Protein AF-A0A7Y5PZ27-F1 (afdb_monomer_lite)

Sequence (314 aa):
MNAATTSLAARQLALACALVALGGVLLGLQVDGNGELVGTGYTSLGVGAVVALGALIFAAWKEPQLPRDALTTLSALSGFLGLAFLVSGVLAPGGGWMFFEVLVLLFVLSRAATRREPLTRPAIALLALMLLFRLWISYQGSQHRWQLMSLDVPVLSSLPFEFLAPIQSVQLGEFTPRELGFPPAGLDFAPSLALWAAGFALCVTGLAWRTHASIEYENDRIHDTIHELPPALAQLVERVLPESQWVELGLHGLSERRLRKRLEELLVSRIAARRELERALQSPDLLASTNPGGFPGEIYRALTAGADGPEGKS

Radius of gyration: 28.11 Å; chains: 1; bounding box: 83×56×62 Å

Secondary structure (DSSP, 8-state):
--GGGSSHHHHHHHHHHHHHHHHHHHHHEEEBTTS-EEE-TTHHHHHHHHHHHHHHHHHHTT------SHHHHHHHHHHHHHHHHHHHHH--SSHHHHHHHHHHHHHHHHHHHTTT-SS-HHHHHHHHHHHHHHHHHHHHHHHTTT-S-EEE-TTTTTS--GGGGGGTEEEGGGS-TTTTT--TT-B-HHHHHHHHHHHHHHHHHHHHHHHHHHHHHHHHHHHHHHHTS-HHHHHHHHHHS-GGGTTTTT-TT--HHHHHHHHHHHHHHHHHHHHHHHHHHH-HHHHHHH-TTSHHHHHHHHHHHTT-------

pLDDT: mean 75.0, std 12.74, range [32.28, 91.12]

Structure (mmCIF, N/CA/C/O backbone):
data_AF-A0A7Y5PZ27-F1
#
_entry.id   AF-A0A7Y5PZ27-F1
#
loop_
_atom_site.group_PDB
_atom_site.id
_atom_site.type_symbol
_atom_site.label_atom_id
_atom_site.label_alt_id
_atom_site.label_comp_id
_atom_site.label_asym_id
_atom_site.label_entity_id
_atom_site.label_seq_id
_atom_site.pdbx_PDB_ins_code
_atom_site.Cartn_x
_atom_site.Cartn_y
_atom_site.Cartn_z
_atom_site.occupancy
_atom_site.B_iso_or_equiv
_atom_site.auth_seq_id
_atom_site.auth_comp_id
_atom_site.auth_asym_id
_atom_site.auth_atom_id
_atom_site.pdbx_PDB_model_num
ATOM 1 N N . MET A 1 1 ? -4.748 -24.258 19.802 1.00 36.25 1 MET A N 1
ATOM 2 C CA . MET A 1 1 ? -4.852 -23.846 18.383 1.00 36.25 1 MET A CA 1
ATOM 3 C C . MET A 1 1 ? -6.123 -23.030 18.274 1.00 36.25 1 MET A C 1
ATOM 5 O O . MET A 1 1 ? -7.198 -23.588 18.433 1.00 36.25 1 MET A O 1
ATOM 9 N N . ASN A 1 2 ? -5.974 -21.708 18.208 1.00 38.50 2 ASN A N 1
ATOM 10 C CA . ASN A 1 2 ? -7.018 -20.744 18.563 1.00 38.50 2 ASN A CA 1
ATOM 11 C C . ASN A 1 2 ? -8.011 -20.533 17.413 1.00 38.50 2 ASN A C 1
ATOM 13 O O . ASN A 1 2 ? -7.598 -20.420 16.264 1.00 38.50 2 ASN A O 1
ATOM 17 N N . ALA A 1 3 ? -9.301 -20.415 17.738 1.00 45.16 3 ALA A N 1
ATOM 18 C CA . ALA A 1 3 ? -10.391 -20.165 16.790 1.00 45.16 3 ALA A CA 1
ATOM 19 C C . ALA A 1 3 ? -10.170 -18.919 15.895 1.00 45.16 3 ALA A C 1
ATOM 21 O O . ALA A 1 3 ? -10.652 -18.883 14.765 1.00 45.16 3 ALA A O 1
ATOM 22 N N . ALA A 1 4 ? -9.341 -17.963 16.331 1.00 47.44 4 ALA A N 1
ATOM 23 C CA . ALA A 1 4 ? -8.988 -16.750 15.587 1.00 47.44 4 ALA A CA 1
ATOM 24 C C . ALA A 1 4 ? -8.276 -16.990 14.234 1.00 47.44 4 ALA A C 1
ATOM 26 O O . ALA A 1 4 ? -8.348 -16.142 13.351 1.00 47.44 4 ALA A O 1
ATOM 27 N N . THR A 1 5 ? -7.621 -18.140 14.011 1.00 50.12 5 THR A N 1
ATOM 28 C CA . THR A 1 5 ? -7.012 -18.460 12.697 1.00 50.12 5 THR A CA 1
ATOM 29 C C . THR A 1 5 ? -7.993 -19.082 11.699 1.00 50.12 5 THR A C 1
ATOM 31 O O . THR A 1 5 ? -7.620 -19.354 10.557 1.00 50.12 5 THR A O 1
ATOM 34 N N . THR A 1 6 ? -9.244 -19.321 12.105 1.00 57.31 6 THR A N 1
ATOM 35 C CA . THR A 1 6 ? -10.266 -19.942 11.248 1.00 57.31 6 THR A CA 1
ATOM 36 C C . THR A 1 6 ? -11.248 -18.951 10.631 1.00 57.31 6 THR A C 1
ATOM 38 O O . THR A 1 6 ? -12.009 -19.359 9.752 1.00 57.31 6 THR A O 1
ATOM 41 N N . SER A 1 7 ? -11.201 -17.668 11.014 1.00 71.94 7 SER A N 1
ATOM 42 C CA . SER A 1 7 ? -12.093 -16.656 10.446 1.00 71.94 7 SER A CA 1
ATOM 43 C C . SER A 1 7 ? -11.790 -16.407 8.965 1.00 71.94 7 SER A C 1
ATOM 45 O O . SER A 1 7 ? -10.649 -16.502 8.494 1.00 71.94 7 SER A O 1
ATOM 47 N N . LEU A 1 8 ? -12.843 -16.103 8.207 1.00 82.69 8 LEU A N 1
ATOM 48 C CA . LEU A 1 8 ? -12.749 -15.757 6.791 1.00 82.69 8 LEU A CA 1
ATOM 49 C C . LEU A 1 8 ? -11.815 -14.548 6.597 1.00 82.69 8 LEU A C 1
ATOM 51 O O . LEU A 1 8 ? -10.947 -14.588 5.723 1.00 82.69 8 LEU A O 1
ATOM 55 N N . ALA A 1 9 ? -11.923 -13.537 7.466 1.00 80.56 9 ALA A N 1
ATOM 56 C CA . ALA A 1 9 ? -11.094 -12.335 7.448 1.00 80.56 9 ALA A CA 1
ATOM 57 C C . ALA A 1 9 ? -9.597 -12.642 7.638 1.00 80.56 9 ALA A C 1
ATOM 59 O O . ALA A 1 9 ? -8.758 -12.100 6.918 1.00 80.56 9 ALA A O 1
ATOM 60 N N . ALA A 1 10 ? -9.237 -13.581 8.524 1.00 81.06 10 ALA A N 1
ATOM 61 C CA . ALA A 1 10 ? -7.841 -13.986 8.713 1.00 81.06 10 ALA A CA 1
ATOM 62 C C . ALA A 1 10 ? -7.237 -14.618 7.444 1.00 81.06 10 ALA A C 1
ATOM 64 O O . ALA A 1 10 ? -6.089 -14.337 7.085 1.00 81.06 10 ALA A O 1
ATOM 65 N N . ARG A 1 11 ? -8.018 -15.439 6.725 1.00 84.81 11 ARG A N 1
ATOM 66 C CA . ARG A 1 11 ? -7.596 -16.040 5.445 1.00 84.81 11 ARG A CA 1
ATOM 67 C C . ARG A 1 11 ? -7.462 -14.995 4.345 1.00 84.81 11 ARG A C 1
ATOM 69 O O . ARG A 1 11 ? -6.487 -15.033 3.597 1.00 84.81 11 ARG A O 1
ATOM 76 N N . GLN A 1 12 ? -8.408 -14.062 4.262 1.00 87.44 12 GLN A N 1
ATOM 77 C CA . GLN A 1 12 ? -8.337 -12.951 3.316 1.00 87.44 12 GLN A CA 1
ATOM 78 C C . GLN A 1 12 ? -7.102 -12.081 3.564 1.00 87.44 12 GLN A C 1
ATOM 80 O O . GLN A 1 12 ? -6.393 -11.737 2.621 1.00 87.44 12 GLN A O 1
ATOM 85 N N . LEU A 1 13 ? -6.792 -11.788 4.830 1.00 85.44 13 LEU A N 1
ATOM 86 C CA . LEU A 1 13 ? -5.620 -11.005 5.202 1.00 85.44 13 LEU A CA 1
ATOM 87 C C . LEU A 1 13 ? -4.315 -11.716 4.817 1.00 85.44 13 LEU A C 1
ATOM 89 O O . LEU A 1 13 ? -3.418 -11.092 4.250 1.00 85.44 13 LEU A O 1
ATOM 93 N N . ALA A 1 14 ? -4.221 -13.025 5.067 1.00 84.81 14 ALA A N 1
ATOM 94 C CA . ALA A 1 14 ? -3.071 -13.830 4.658 1.00 84.81 14 ALA A CA 1
ATOM 95 C C . ALA A 1 14 ? -2.902 -13.865 3.129 1.00 84.81 14 ALA A C 1
ATOM 97 O O . ALA A 1 14 ? -1.788 -13.699 2.628 1.00 84.81 14 ALA A O 1
ATOM 98 N N . LEU A 1 15 ? -4.000 -14.022 2.383 1.00 88.50 15 LEU A N 1
ATOM 99 C CA . LEU A 1 15 ? -3.981 -14.030 0.920 1.00 88.50 15 LEU A CA 1
ATOM 100 C C . LEU A 1 15 ? -3.576 -12.661 0.361 1.00 88.50 15 LEU A C 1
ATOM 102 O O . LEU A 1 15 ? -2.723 -12.590 -0.520 1.00 88.50 15 LEU A O 1
ATOM 106 N N . ALA A 1 16 ? -4.102 -11.572 0.921 1.00 87.31 16 ALA A N 1
ATOM 107 C CA . ALA A 1 16 ? -3.700 -10.219 0.558 1.00 87.31 16 ALA A CA 1
ATOM 108 C C . ALA A 1 16 ? -2.193 -9.996 0.774 1.00 87.31 16 ALA A C 1
ATOM 110 O O . ALA A 1 16 ? -1.518 -9.439 -0.092 1.00 87.31 16 ALA A O 1
ATOM 111 N N . CYS A 1 17 ? -1.636 -10.503 1.878 1.00 86.81 17 CYS A N 1
ATOM 112 C CA . CYS A 1 17 ? -0.197 -10.432 2.131 1.00 86.81 17 CYS A CA 1
ATOM 113 C C . CYS A 1 17 ? 0.618 -11.255 1.122 1.00 86.81 17 CYS A C 1
ATOM 115 O O . CYS A 1 17 ? 1.679 -10.807 0.682 1.00 86.81 17 CYS A O 1
ATOM 117 N N . ALA A 1 18 ? 0.116 -12.426 0.718 1.00 87.31 18 ALA A N 1
ATOM 118 C CA . ALA A 1 18 ? 0.740 -13.249 -0.314 1.00 87.31 18 ALA A CA 1
ATOM 119 C C . ALA A 1 18 ? 0.733 -12.557 -1.689 1.00 87.31 18 ALA A C 1
ATOM 121 O O . ALA A 1 18 ? 1.747 -12.588 -2.383 1.00 87.31 18 ALA A O 1
ATOM 122 N N . LEU A 1 19 ? -0.359 -11.876 -2.057 1.00 90.06 19 LEU A N 1
ATOM 123 C CA . LEU A 1 19 ? -0.432 -11.080 -3.290 1.00 90.06 19 LEU A CA 1
ATOM 124 C C . LEU A 1 19 ? 0.594 -9.946 -3.294 1.00 90.06 19 LEU A C 1
ATOM 126 O O . LEU A 1 19 ? 1.273 -9.740 -4.296 1.00 90.06 19 LEU A O 1
ATOM 130 N N . VAL A 1 20 ? 0.749 -9.245 -2.167 1.00 87.62 20 VAL A N 1
ATOM 131 C CA . VAL A 1 20 ? 1.767 -8.197 -2.025 1.00 87.62 20 VAL A CA 1
ATOM 132 C C . VAL A 1 20 ? 3.178 -8.769 -2.176 1.00 87.62 20 VAL A C 1
ATOM 134 O O . VAL A 1 20 ? 4.001 -8.173 -2.868 1.00 87.62 20 VAL A O 1
ATOM 137 N N . ALA A 1 21 ? 3.458 -9.921 -1.560 1.00 85.56 21 ALA A N 1
ATOM 138 C CA . ALA A 1 21 ? 4.756 -10.579 -1.676 1.00 85.56 21 ALA A CA 1
ATOM 139 C C . ALA A 1 21 ? 5.046 -11.015 -3.122 1.00 85.56 21 ALA A C 1
ATOM 141 O O . ALA A 1 21 ? 6.125 -10.731 -3.638 1.00 85.56 21 ALA A O 1
ATOM 142 N N . LEU A 1 22 ? 4.072 -11.639 -3.794 1.00 88.56 22 LEU A N 1
ATOM 143 C CA . LEU A 1 22 ? 4.195 -12.043 -5.196 1.00 88.56 22 LEU A CA 1
ATOM 144 C C . LEU A 1 22 ? 4.409 -10.828 -6.108 1.00 88.56 22 LEU A C 1
ATOM 146 O O . LEU A 1 22 ? 5.285 -10.849 -6.968 1.00 88.56 22 LEU A O 1
ATOM 150 N N . GLY A 1 23 ? 3.650 -9.752 -5.887 1.00 86.38 23 GLY A N 1
ATOM 151 C CA . GLY A 1 23 ? 3.792 -8.512 -6.641 1.00 86.38 23 GLY A CA 1
ATOM 152 C C . GLY A 1 23 ? 5.173 -7.877 -6.470 1.00 86.38 23 GLY A C 1
ATOM 153 O O . GLY A 1 23 ? 5.787 -7.472 -7.454 1.00 86.38 23 GLY A O 1
ATOM 154 N N . GLY A 1 24 ? 5.708 -7.880 -5.245 1.00 84.31 24 GLY A N 1
ATOM 155 C CA . GLY A 1 24 ? 7.056 -7.394 -4.952 1.00 84.31 24 GLY A CA 1
ATOM 156 C C . GLY A 1 24 ? 8.155 -8.205 -5.636 1.00 84.31 24 GLY A C 1
ATOM 157 O O . GLY A 1 24 ? 9.106 -7.628 -6.159 1.00 84.31 24 GLY A O 1
ATOM 158 N N . VAL A 1 25 ? 8.008 -9.534 -5.689 1.00 85.12 25 VAL A N 1
ATOM 159 C CA . VAL A 1 25 ? 8.922 -10.408 -6.442 1.00 85.12 25 VAL A CA 1
ATOM 160 C C . VAL A 1 25 ? 8.879 -10.064 -7.930 1.00 85.12 25 VAL A C 1
ATOM 162 O O . VAL A 1 25 ? 9.925 -9.838 -8.526 1.00 85.12 25 VAL A O 1
ATOM 165 N N . LEU A 1 26 ? 7.687 -9.952 -8.521 1.00 85.75 26 LEU A N 1
ATOM 166 C CA . LEU A 1 26 ? 7.532 -9.637 -9.946 1.00 85.75 26 LEU A CA 1
ATOM 167 C C . LEU A 1 26 ? 8.070 -8.246 -10.316 1.00 85.75 26 LEU A C 1
ATOM 169 O O . LEU A 1 26 ? 8.680 -8.097 -11.369 1.00 85.75 26 LEU A O 1
ATOM 173 N N . LEU A 1 27 ? 7.912 -7.248 -9.441 1.00 82.94 27 LEU A N 1
ATOM 174 C CA . LEU A 1 27 ? 8.489 -5.909 -9.625 1.00 82.94 27 LEU A CA 1
ATOM 175 C C . LEU A 1 27 ? 10.025 -5.900 -9.559 1.00 82.94 27 LEU A C 1
ATOM 177 O O . LEU A 1 27 ? 10.659 -5.029 -10.152 1.00 82.94 27 LEU A O 1
ATOM 181 N N . GLY A 1 28 ? 10.627 -6.843 -8.830 1.00 77.38 28 GLY A N 1
ATOM 182 C CA . GLY A 1 28 ? 12.081 -6.979 -8.718 1.00 77.38 28 GLY A CA 1
ATOM 183 C C . GLY A 1 28 ? 12.731 -7.751 -9.869 1.00 77.38 28 GLY A C 1
ATOM 184 O O . GLY A 1 28 ? 13.949 -7.659 -10.045 1.00 77.38 28 GLY A O 1
ATOM 185 N N . LEU A 1 29 ? 11.937 -8.500 -10.641 1.00 81.88 29 LEU A N 1
ATOM 186 C CA . LEU A 1 29 ? 12.405 -9.328 -11.748 1.00 81.88 29 LEU A CA 1
ATOM 187 C C . LEU A 1 29 ? 12.467 -8.542 -13.059 1.00 81.88 29 LEU A C 1
ATOM 189 O O . LEU A 1 29 ? 11.628 -7.689 -13.353 1.00 81.88 29 LEU A O 1
ATOM 193 N N . GLN A 1 30 ? 13.474 -8.863 -13.860 1.00 80.50 30 GLN A N 1
ATOM 194 C CA . GLN A 1 30 ? 13.659 -8.374 -15.220 1.00 80.50 30 GLN A CA 1
ATOM 195 C C . GLN A 1 30 ? 14.151 -9.524 -16.096 1.00 80.50 30 GLN A C 1
ATOM 197 O O . GLN A 1 30 ? 14.721 -10.491 -15.587 1.00 80.50 30 GLN A O 1
ATOM 202 N N . VAL A 1 31 ? 13.934 -9.425 -17.404 1.00 80.19 31 VAL A N 1
ATOM 203 C CA . VAL A 1 31 ? 14.458 -10.389 -18.376 1.00 80.19 31 VAL A CA 1
ATOM 204 C C . VAL A 1 31 ? 15.525 -9.699 -19.219 1.00 80.19 31 VAL A C 1
ATOM 206 O O . VAL A 1 31 ? 15.290 -8.635 -19.797 1.00 80.19 31 VAL A O 1
ATOM 209 N N . ASP A 1 32 ? 16.714 -10.290 -19.238 1.00 78.50 32 ASP A N 1
ATOM 210 C CA . ASP A 1 32 ? 17.845 -9.856 -20.055 1.00 78.50 32 ASP A CA 1
ATOM 211 C C . ASP A 1 32 ? 17.606 -10.163 -21.540 1.00 78.50 32 ASP A C 1
ATOM 213 O O . ASP A 1 32 ? 16.800 -11.025 -21.885 1.00 78.50 32 ASP A O 1
ATOM 217 N N . GLY A 1 33 ? 18.344 -9.507 -22.433 1.00 69.69 33 GLY A N 1
ATOM 218 C CA . GLY A 1 33 ? 18.254 -9.687 -23.885 1.00 69.69 33 GLY A CA 1
ATOM 219 C C . GLY A 1 33 ? 18.600 -11.107 -24.351 1.00 69.69 33 GLY A C 1
ATOM 220 O O . GLY A 1 33 ? 18.253 -11.497 -25.463 1.00 69.69 33 GLY A O 1
ATOM 221 N N . ASN A 1 34 ? 19.233 -11.898 -23.481 1.00 75.94 34 ASN A N 1
ATOM 222 C CA . ASN A 1 34 ? 19.508 -13.322 -23.677 1.00 75.94 34 ASN A CA 1
ATOM 223 C C . ASN A 1 34 ? 18.373 -14.245 -23.181 1.00 75.94 34 ASN A C 1
ATOM 225 O O . ASN A 1 34 ? 18.485 -15.463 -23.293 1.00 75.94 34 ASN A O 1
ATOM 229 N N . GLY A 1 35 ? 17.296 -13.691 -22.615 1.00 72.06 35 GLY A N 1
ATOM 230 C CA . GLY A 1 35 ? 16.171 -14.439 -22.044 1.00 72.06 35 GLY A CA 1
ATOM 231 C C . GLY A 1 35 ? 16.382 -14.919 -20.603 1.00 72.06 35 GLY A C 1
ATOM 232 O O . GLY A 1 35 ? 15.540 -15.642 -20.071 1.00 72.06 35 GLY A O 1
ATOM 233 N N . GLU A 1 36 ? 17.481 -14.532 -19.952 1.00 78.94 36 GLU A N 1
ATOM 234 C CA . GLU A 1 36 ? 17.749 -14.885 -18.555 1.00 78.94 36 GLU A CA 1
ATOM 235 C C . GLU A 1 36 ? 17.007 -13.958 -17.582 1.00 78.94 36 GLU A C 1
ATOM 237 O O . GLU A 1 36 ? 16.884 -12.754 -17.805 1.00 78.94 36 GLU A O 1
ATOM 242 N N . LEU A 1 37 ? 16.522 -14.517 -16.469 1.00 75.31 37 LEU A N 1
ATOM 243 C CA . LEU A 1 37 ? 15.921 -13.747 -15.379 1.00 75.31 37 LEU A CA 1
ATOM 244 C C . LEU A 1 37 ? 17.021 -13.080 -14.551 1.00 75.31 37 LEU A C 1
ATOM 246 O O . LEU A 1 37 ? 17.819 -13.761 -13.907 1.00 75.31 37 LEU A O 1
ATOM 250 N N . VAL A 1 38 ? 17.027 -11.750 -14.520 1.00 70.00 38 VAL A N 1
ATOM 251 C CA . VAL A 1 38 ? 18.001 -10.950 -13.773 1.00 70.00 38 VAL A CA 1
ATOM 252 C C . VAL A 1 38 ? 17.284 -10.083 -12.737 1.00 70.00 38 VAL A C 1
ATOM 254 O O . VAL A 1 38 ? 16.271 -9.443 -13.013 1.00 70.00 38 VAL A O 1
ATOM 257 N N . GLY A 1 39 ? 17.807 -10.082 -11.508 1.00 64.06 39 GLY A N 1
ATOM 258 C CA . GLY A 1 39 ? 17.284 -9.301 -10.387 1.00 64.06 39 GLY A CA 1
ATOM 259 C C . GLY A 1 39 ? 18.102 -8.037 -10.157 1.00 64.06 39 GLY A C 1
ATOM 260 O O . GLY A 1 39 ? 19.107 -8.064 -9.453 1.00 64.06 39 GLY A O 1
ATOM 261 N N . THR A 1 40 ? 17.673 -6.921 -10.731 1.00 57.19 40 THR A N 1
ATOM 262 C CA . THR A 1 40 ? 18.349 -5.615 -10.612 1.00 57.19 40 THR A CA 1
ATOM 263 C C . THR A 1 40 ? 17.462 -4.539 -9.973 1.00 57.19 40 THR A C 1
ATOM 265 O O . THR A 1 40 ? 17.968 -3.496 -9.566 1.00 57.19 40 THR A O 1
ATOM 268 N N . GLY A 1 41 ? 16.162 -4.801 -9.775 1.00 56.12 41 GLY A N 1
ATOM 269 C CA . GLY A 1 41 ? 15.179 -3.838 -9.246 1.00 56.12 41 GLY A CA 1
ATOM 270 C C . GLY A 1 41 ? 15.245 -3.536 -7.737 1.00 56.12 41 GLY A C 1
ATOM 271 O O . GLY A 1 41 ? 14.364 -2.855 -7.213 1.00 56.12 41 GLY A O 1
ATOM 272 N N . TYR A 1 42 ? 16.251 -4.039 -7.011 1.00 60.75 42 TYR A N 1
ATOM 273 C CA . TYR A 1 42 ? 16.361 -3.874 -5.552 1.00 60.75 42 TYR A CA 1
ATOM 274 C C . TYR A 1 42 ? 17.147 -2.631 -5.107 1.00 60.75 42 TYR A C 1
ATOM 276 O O . TYR A 1 42 ? 17.082 -2.262 -3.937 1.00 60.75 42 TYR A O 1
ATOM 284 N N . THR A 1 43 ? 17.861 -1.940 -5.998 1.00 63.28 43 THR A N 1
ATOM 285 C CA . THR A 1 43 ? 18.590 -0.707 -5.634 1.00 63.28 43 THR A CA 1
ATOM 286 C C . THR A 1 43 ? 17.632 0.454 -5.345 1.00 63.28 43 THR A C 1
ATOM 288 O O . THR A 1 43 ? 17.791 1.151 -4.343 1.00 63.28 43 THR A O 1
ATOM 291 N N . SER A 1 44 ? 16.562 0.598 -6.134 1.00 67.31 44 SER A N 1
ATOM 292 C CA . SER A 1 44 ? 15.469 1.552 -5.886 1.00 67.31 44 SER A CA 1
ATOM 293 C C . SER A 1 44 ? 14.596 1.172 -4.683 1.00 67.31 44 SER A C 1
ATOM 295 O O . SER A 1 44 ? 13.888 2.024 -4.140 1.00 67.31 44 SER A O 1
ATOM 297 N N . LEU A 1 45 ? 14.680 -0.079 -4.204 1.00 74.12 45 LEU A N 1
ATOM 298 C CA . LEU A 1 45 ? 13.936 -0.536 -3.029 1.00 74.12 45 LEU A CA 1
ATOM 299 C C . LEU A 1 45 ? 14.380 0.191 -1.762 1.00 74.12 45 LEU A C 1
ATOM 301 O O . LEU A 1 45 ? 13.542 0.465 -0.910 1.00 74.12 45 LEU A O 1
ATOM 305 N N . GLY A 1 46 ? 15.658 0.565 -1.654 1.00 70.50 46 GLY A N 1
ATOM 306 C CA . GLY A 1 46 ? 16.141 1.386 -0.543 1.00 70.50 46 GLY A CA 1
ATOM 307 C C . GLY A 1 46 ? 15.424 2.737 -0.478 1.00 70.50 46 GLY A C 1
ATOM 308 O O . GLY A 1 46 ? 14.930 3.126 0.579 1.00 70.50 46 GLY A O 1
ATOM 309 N N . VAL A 1 47 ? 15.283 3.415 -1.622 1.00 72.38 47 VAL A N 1
ATOM 310 C CA . VAL A 1 47 ? 14.560 4.695 -1.720 1.00 72.38 47 VAL A CA 1
ATOM 311 C C . VAL A 1 47 ? 13.074 4.497 -1.416 1.00 72.38 47 VAL A C 1
ATOM 313 O O . VAL A 1 47 ? 12.513 5.218 -0.591 1.00 72.38 47 VAL A O 1
ATOM 316 N N . GLY A 1 48 ? 12.449 3.473 -2.006 1.00 73.94 48 GLY A N 1
ATOM 317 C CA . GLY A 1 48 ? 11.052 3.133 -1.732 1.00 73.94 48 GLY A CA 1
ATOM 318 C C . GLY A 1 48 ? 10.786 2.816 -0.259 1.00 73.94 48 GLY A C 1
ATOM 319 O O . GLY A 1 48 ? 9.798 3.285 0.302 1.00 73.94 48 GLY A O 1
ATOM 320 N N . ALA A 1 49 ? 11.696 2.095 0.397 1.00 81.62 49 ALA A N 1
ATOM 321 C CA . ALA A 1 49 ? 11.620 1.781 1.819 1.00 81.62 49 ALA A CA 1
ATOM 322 C C . ALA A 1 49 ? 11.737 3.036 2.690 1.00 81.62 49 ALA A C 1
ATOM 324 O O . ALA A 1 49 ? 10.968 3.180 3.637 1.00 81.62 49 ALA A O 1
ATOM 325 N N . VAL A 1 50 ? 12.640 3.969 2.363 1.00 82.31 50 VAL A N 1
ATOM 326 C CA . VAL A 1 50 ? 12.776 5.242 3.093 1.00 82.31 50 VAL A CA 1
ATOM 327 C C . VAL A 1 50 ? 11.511 6.091 2.960 1.00 82.31 50 VAL A C 1
ATOM 329 O O . VAL A 1 50 ? 11.010 6.595 3.965 1.00 82.31 50 VAL A O 1
ATOM 332 N N . VAL A 1 51 ? 10.947 6.209 1.755 1.00 78.38 51 VAL A N 1
ATOM 333 C CA . VAL A 1 51 ? 9.696 6.955 1.526 1.00 78.38 51 VAL A CA 1
ATOM 334 C C . VAL A 1 51 ? 8.526 6.304 2.266 1.00 78.38 51 VAL A C 1
ATOM 336 O O . VAL A 1 51 ? 7.766 6.991 2.953 1.00 78.38 51 VAL A O 1
ATOM 339 N N . ALA A 1 52 ? 8.407 4.976 2.189 1.00 80.19 52 ALA A N 1
ATOM 340 C CA . ALA A 1 52 ? 7.374 4.227 2.896 1.00 80.19 52 ALA A CA 1
ATOM 341 C C . ALA A 1 52 ? 7.495 4.371 4.418 1.00 80.19 52 ALA A C 1
ATOM 343 O O . ALA A 1 52 ? 6.495 4.562 5.112 1.00 80.19 52 ALA A O 1
ATOM 344 N N . LEU A 1 53 ? 8.721 4.330 4.937 1.00 82.62 53 LEU A N 1
ATOM 345 C CA . LEU A 1 53 ? 9.012 4.504 6.354 1.00 82.62 53 LEU A CA 1
ATOM 346 C C . LEU A 1 53 ? 8.688 5.929 6.813 1.00 82.62 53 LEU A C 1
ATOM 348 O O . LEU A 1 53 ? 8.047 6.098 7.845 1.00 82.62 53 LEU A O 1
ATOM 352 N N . GLY A 1 54 ? 9.046 6.946 6.025 1.00 77.56 54 GLY A N 1
ATOM 353 C CA . GLY A 1 54 ? 8.672 8.336 6.286 1.00 77.56 54 GLY A CA 1
ATOM 354 C C . GLY A 1 54 ? 7.155 8.521 6.378 1.00 77.56 54 GLY A C 1
ATOM 355 O O . GLY A 1 54 ? 6.666 9.127 7.331 1.00 77.56 54 GLY A O 1
ATOM 356 N N . ALA A 1 55 ? 6.399 7.930 5.447 1.00 73.94 55 ALA A N 1
ATOM 357 C CA . ALA A 1 55 ? 4.936 7.957 5.474 1.00 73.94 55 ALA A CA 1
ATOM 358 C C . ALA A 1 55 ? 4.357 7.254 6.717 1.00 73.94 55 ALA A C 1
ATOM 360 O O . ALA A 1 55 ? 3.443 7.781 7.356 1.00 73.94 55 ALA A O 1
ATOM 361 N N . LEU A 1 56 ? 4.911 6.097 7.099 1.00 74.44 56 LEU A N 1
ATOM 362 C CA . LEU A 1 56 ? 4.488 5.360 8.293 1.00 74.44 56 LEU A CA 1
ATOM 363 C C . LEU A 1 56 ? 4.800 6.102 9.592 1.00 74.44 56 LEU A C 1
ATOM 365 O O . LEU A 1 56 ? 3.953 6.125 10.480 1.00 74.44 56 LEU A O 1
ATOM 369 N N . ILE A 1 57 ? 5.971 6.731 9.713 1.00 78.06 57 ILE A N 1
ATOM 370 C CA . ILE A 1 57 ? 6.323 7.541 10.889 1.00 78.06 57 ILE A CA 1
ATOM 371 C C . ILE A 1 57 ? 5.340 8.705 11.029 1.00 78.06 57 ILE A C 1
ATOM 373 O O . ILE A 1 57 ? 4.829 8.949 12.121 1.00 78.06 57 ILE A O 1
ATOM 377 N N . PHE A 1 58 ? 5.020 9.379 9.922 1.00 72.06 58 PHE A N 1
ATOM 378 C CA . PHE A 1 58 ? 4.075 10.495 9.920 1.00 72.06 58 PHE A CA 1
ATOM 379 C C . PHE A 1 58 ? 2.654 10.063 10.319 1.00 72.06 58 PHE A C 1
ATOM 381 O O . PHE A 1 58 ? 1.957 10.797 11.021 1.00 72.06 58 PHE A O 1
ATOM 388 N N . ALA A 1 59 ? 2.235 8.861 9.909 1.00 68.06 59 ALA A N 1
ATOM 389 C CA . ALA A 1 59 ? 0.976 8.256 10.342 1.00 68.06 59 ALA A CA 1
ATOM 390 C C . ALA A 1 59 ? 1.004 7.890 11.839 1.00 68.06 59 ALA A C 1
ATOM 392 O O . ALA A 1 59 ? 0.096 8.250 12.589 1.00 68.06 59 ALA A O 1
ATOM 393 N N . ALA A 1 60 ? 2.072 7.226 12.288 1.00 67.25 60 ALA A N 1
ATOM 394 C CA . ALA A 1 60 ? 2.232 6.743 13.658 1.00 67.25 60 ALA A CA 1
ATOM 395 C C . ALA A 1 60 ? 2.340 7.875 14.691 1.00 67.25 60 ALA A C 1
ATOM 397 O O . ALA A 1 60 ? 1.919 7.703 15.833 1.00 67.25 60 ALA A O 1
ATOM 398 N N . TRP A 1 61 ? 2.864 9.042 14.300 1.00 69.12 61 TRP A N 1
ATOM 399 C CA . TRP A 1 61 ? 2.912 10.233 15.155 1.00 69.12 61 TRP A CA 1
ATOM 400 C C . TRP A 1 61 ? 1.530 10.745 15.562 1.00 69.12 61 TRP A C 1
ATOM 402 O O . TRP A 1 61 ? 1.401 11.363 16.616 1.00 69.12 61 TRP A O 1
ATOM 412 N N . LYS A 1 62 ? 0.498 10.506 14.745 1.00 61.78 62 LYS A N 1
ATOM 413 C CA . LYS A 1 62 ? -0.866 10.945 15.060 1.00 61.78 62 LYS A CA 1
ATOM 414 C C . LYS A 1 62 ? -1.589 9.948 15.949 1.00 61.78 62 LYS A C 1
ATOM 416 O O . LYS A 1 62 ? -2.257 10.361 16.890 1.00 61.78 62 LYS A O 1
ATOM 421 N N . GLU A 1 63 ? -1.436 8.654 15.672 1.00 59.97 63 GLU A N 1
ATOM 422 C CA . GLU A 1 63 ? -2.097 7.585 16.420 1.00 59.97 63 GLU A CA 1
ATOM 423 C C . GLU A 1 63 ? -1.201 6.341 16.505 1.00 59.97 63 GLU A C 1
ATOM 425 O O . GLU A 1 63 ? -1.131 5.553 15.557 1.00 59.97 63 GLU A O 1
ATOM 430 N N . PRO A 1 64 ? -0.511 6.123 17.637 1.00 56.66 64 PRO A N 1
ATOM 431 C CA . PRO A 1 64 ? 0.347 4.962 17.808 1.00 56.66 64 PRO A CA 1
ATOM 432 C C . PRO A 1 64 ? -0.505 3.711 18.055 1.00 56.66 64 PRO A C 1
ATOM 434 O O . PRO A 1 64 ? -0.825 3.359 19.191 1.00 56.66 64 PRO A O 1
ATOM 437 N N . GLN A 1 65 ? -0.865 3.014 16.980 1.00 64.56 65 GLN A N 1
ATOM 438 C CA . GLN A 1 65 ? -1.443 1.675 17.050 1.00 64.56 65 GLN A CA 1
ATOM 439 C C . GLN A 1 65 ? -0.350 0.647 16.762 1.00 64.56 65 GLN A C 1
ATOM 441 O O . GLN A 1 65 ? 0.061 0.446 15.622 1.00 64.56 65 GLN A O 1
ATOM 446 N N . LEU A 1 66 ? 0.154 0.010 17.818 1.00 65.00 66 LEU A N 1
ATOM 447 C CA . LEU A 1 66 ? 1.130 -1.066 17.675 1.00 65.00 66 LEU A CA 1
ATOM 448 C C . LEU A 1 66 ? 0.428 -2.378 17.283 1.00 65.00 66 LEU A C 1
ATOM 450 O O . LEU A 1 66 ? -0.636 -2.680 17.847 1.00 65.00 66 LEU A O 1
ATOM 454 N N . PRO A 1 67 ? 1.022 -3.168 16.366 1.00 68.31 67 PRO A N 1
ATOM 455 C CA . PRO A 1 67 ? 0.543 -4.510 16.063 1.00 68.31 67 PRO A CA 1
ATOM 456 C C . PRO A 1 67 ? 0.628 -5.389 17.317 1.00 68.31 67 PRO A C 1
ATOM 458 O O . PRO A 1 67 ? 1.529 -5.232 18.143 1.00 68.31 67 PRO A O 1
ATOM 461 N N . ARG A 1 68 ? -0.350 -6.282 17.482 1.00 71.00 68 ARG A N 1
ATOM 462 C CA . ARG A 1 68 ? -0.544 -7.073 18.713 1.00 71.00 68 ARG A CA 1
ATOM 463 C C . ARG A 1 68 ? -0.204 -8.534 18.541 1.00 71.00 68 ARG A C 1
ATOM 465 O O . ARG A 1 68 ? 0.480 -9.113 19.375 1.00 71.00 68 ARG A O 1
ATOM 472 N N . ASP A 1 69 ? -0.682 -9.086 17.437 1.00 76.56 69 ASP A N 1
ATOM 473 C CA . ASP A 1 69 ? -0.618 -10.504 17.133 1.00 76.56 69 ASP A CA 1
ATOM 474 C C . ASP A 1 69 ? 0.250 -10.726 15.903 1.00 76.56 69 ASP A C 1
ATOM 476 O O . ASP A 1 69 ? 0.357 -9.846 15.042 1.00 76.56 69 ASP A O 1
ATOM 480 N N . ALA A 1 70 ? 0.799 -11.934 15.767 1.00 78.06 70 ALA A N 1
ATOM 481 C CA . ALA A 1 70 ? 1.643 -12.314 14.635 1.00 78.06 70 ALA A CA 1
ATOM 482 C C . ALA A 1 70 ? 1.000 -11.983 13.275 1.00 78.06 70 ALA A C 1
ATOM 484 O O . ALA A 1 70 ? 1.685 -11.495 12.379 1.00 78.06 70 ALA A O 1
ATOM 485 N N . LEU A 1 71 ? -0.319 -12.169 13.140 1.00 80.44 71 LEU A N 1
ATOM 486 C CA . LEU A 1 71 ? -1.056 -11.854 11.915 1.00 80.44 71 LEU A CA 1
ATOM 487 C C . LEU A 1 71 ? -1.137 -10.340 11.651 1.00 80.44 71 LEU A C 1
ATOM 489 O O . LEU A 1 71 ? -0.928 -9.896 10.525 1.00 80.44 71 LEU A O 1
ATOM 493 N N . THR A 1 72 ? -1.374 -9.532 12.688 1.00 78.62 72 THR A N 1
ATOM 494 C CA . THR A 1 72 ? -1.384 -8.062 12.567 1.00 78.62 72 THR A CA 1
ATOM 495 C C . THR A 1 72 ? 0.013 -7.500 12.300 1.00 78.62 72 THR A C 1
ATOM 497 O O . THR A 1 72 ? 0.153 -6.568 11.512 1.00 78.62 72 THR A O 1
ATOM 500 N N . THR A 1 73 ? 1.058 -8.106 12.874 1.00 82.31 73 THR A N 1
ATOM 501 C CA . THR A 1 73 ? 2.460 -7.772 12.593 1.00 82.31 73 THR A CA 1
ATOM 502 C C . THR A 1 73 ? 2.819 -8.110 11.152 1.00 82.31 73 THR A C 1
ATOM 504 O O . THR A 1 73 ? 3.400 -7.281 10.454 1.00 82.31 73 THR A O 1
ATOM 507 N N . LEU A 1 74 ? 2.426 -9.296 10.677 1.00 83.00 74 LEU A N 1
ATOM 508 C CA . LEU A 1 74 ? 2.631 -9.718 9.294 1.00 83.00 74 LEU A CA 1
ATOM 509 C C . LEU A 1 74 ? 1.880 -8.806 8.320 1.00 83.00 74 LEU A C 1
ATOM 511 O O . LEU A 1 74 ? 2.452 -8.388 7.317 1.00 83.00 74 LEU A O 1
ATOM 515 N N . SER A 1 75 ? 0.642 -8.427 8.641 1.00 83.75 75 SER A N 1
ATOM 516 C CA . SER A 1 75 ? -0.116 -7.450 7.860 1.00 83.75 75 SER A CA 1
ATOM 517 C C . SER A 1 75 ? 0.572 -6.087 7.833 1.00 83.75 75 SER A C 1
ATOM 519 O O . SER A 1 75 ? 0.713 -5.507 6.759 1.00 83.75 75 SER A O 1
ATOM 521 N N . ALA A 1 76 ? 1.035 -5.563 8.971 1.00 83.31 76 ALA A N 1
ATOM 522 C CA . ALA A 1 76 ? 1.740 -4.282 9.030 1.00 83.31 76 ALA A CA 1
ATOM 523 C C . ALA A 1 76 ? 3.031 -4.304 8.194 1.00 83.31 76 ALA A C 1
ATOM 525 O O . ALA A 1 76 ? 3.263 -3.398 7.392 1.00 83.31 76 ALA A O 1
ATOM 526 N N . LEU A 1 77 ? 3.819 -5.376 8.319 1.00 86.00 77 LEU A N 1
ATOM 527 C CA . LEU A 1 77 ? 5.041 -5.590 7.546 1.00 86.00 77 LEU A CA 1
ATOM 528 C C . LEU A 1 77 ? 4.748 -5.721 6.047 1.00 86.00 77 LEU A C 1
ATOM 530 O O . LEU A 1 77 ? 5.417 -5.092 5.234 1.00 86.00 77 LEU A O 1
ATOM 534 N N . SER A 1 78 ? 3.717 -6.479 5.674 1.00 85.88 78 SER A N 1
ATOM 535 C CA . SER A 1 78 ? 3.265 -6.593 4.286 1.00 85.88 78 SER A CA 1
ATOM 536 C C . SER A 1 78 ? 2.785 -5.248 3.738 1.00 85.88 78 SER A C 1
ATOM 538 O O . SER A 1 78 ? 3.116 -4.896 2.613 1.00 85.88 78 SER A O 1
ATOM 540 N N . GLY A 1 79 ? 2.081 -4.448 4.542 1.00 84.31 79 GLY A N 1
ATOM 541 C CA . GLY A 1 79 ? 1.678 -3.091 4.179 1.00 84.31 79 GLY A CA 1
ATOM 542 C C . GLY A 1 79 ? 2.869 -2.186 3.873 1.00 84.31 79 GLY A C 1
ATOM 543 O O . GLY A 1 79 ? 2.886 -1.518 2.841 1.00 84.31 79 GLY A O 1
ATOM 544 N N . PHE A 1 80 ? 3.880 -2.204 4.746 1.00 86.44 80 PHE A N 1
ATOM 545 C CA . PHE A 1 80 ? 5.133 -1.479 4.542 1.00 86.44 80 PHE A CA 1
ATOM 546 C C . PHE A 1 80 ? 5.853 -1.936 3.272 1.00 86.44 80 PHE A C 1
ATOM 548 O O . PHE A 1 80 ? 6.170 -1.113 2.416 1.00 86.44 80 PHE A O 1
ATOM 555 N N . LEU A 1 81 ? 6.077 -3.246 3.137 1.00 86.25 81 LEU A N 1
ATOM 556 C CA . LEU A 1 81 ? 6.788 -3.820 2.000 1.00 86.25 81 LEU A CA 1
ATOM 557 C C . LEU A 1 81 ? 6.050 -3.558 0.690 1.00 86.25 81 LEU A C 1
ATOM 559 O O . LEU A 1 81 ? 6.675 -3.139 -0.272 1.00 86.25 81 LEU A O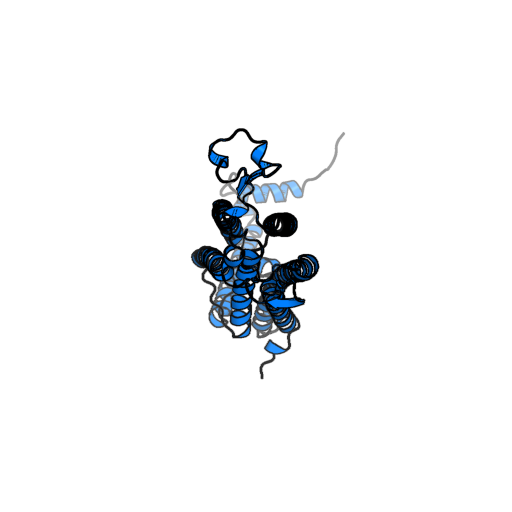 1
ATOM 563 N N . GLY A 1 82 ? 4.729 -3.725 0.653 1.00 84.69 82 GLY A N 1
ATOM 564 C CA . GLY A 1 82 ? 3.931 -3.438 -0.535 1.00 84.69 82 GLY A CA 1
ATOM 565 C C . GLY A 1 82 ? 4.040 -1.986 -0.972 1.00 84.69 82 GLY A C 1
ATOM 566 O O . GLY A 1 82 ? 4.194 -1.717 -2.159 1.00 84.69 82 GLY A O 1
ATOM 567 N N . LEU A 1 83 ? 4.010 -1.047 -0.027 1.00 85.31 83 LEU A N 1
ATOM 568 C CA . LEU A 1 83 ? 4.162 0.368 -0.345 1.00 85.31 83 LEU A CA 1
ATOM 569 C C . LEU A 1 83 ? 5.591 0.687 -0.808 1.00 85.31 83 LEU A C 1
ATOM 571 O O . LEU A 1 83 ? 5.763 1.412 -1.784 1.00 85.31 83 LEU A O 1
ATOM 575 N N . ALA A 1 84 ? 6.605 0.088 -0.178 1.00 86.31 84 ALA A N 1
ATOM 576 C CA . ALA A 1 84 ? 7.995 0.206 -0.607 1.00 86.31 84 ALA A CA 1
ATOM 577 C C . ALA A 1 84 ? 8.217 -0.367 -2.018 1.00 86.31 84 ALA A C 1
ATOM 579 O O . ALA A 1 84 ? 8.893 0.266 -2.827 1.00 86.31 84 ALA A O 1
ATOM 580 N N . PHE A 1 85 ? 7.613 -1.518 -2.336 1.00 86.06 85 PHE A N 1
ATOM 581 C CA . PHE A 1 85 ? 7.650 -2.126 -3.666 1.00 86.06 85 PHE A CA 1
ATOM 582 C C . PHE A 1 85 ? 6.956 -1.249 -4.705 1.00 86.06 85 PHE A C 1
ATOM 584 O O . PHE A 1 85 ? 7.531 -1.024 -5.764 1.00 86.06 85 PHE A O 1
ATOM 591 N N . LEU A 1 86 ? 5.770 -0.710 -4.401 1.00 86.12 86 LEU A N 1
ATOM 592 C CA . LEU A 1 86 ? 5.065 0.192 -5.313 1.00 86.12 86 LEU A CA 1
ATOM 593 C C . LEU A 1 86 ? 5.874 1.451 -5.594 1.00 86.12 86 LEU A C 1
ATOM 595 O O . LEU A 1 86 ? 6.093 1.769 -6.754 1.00 86.12 86 LEU A O 1
ATOM 599 N N . VAL A 1 87 ? 6.351 2.138 -4.552 1.00 85.56 87 VAL A N 1
ATOM 600 C CA . VAL A 1 87 ? 7.164 3.349 -4.721 1.00 85.56 87 VAL A CA 1
ATOM 601 C C . VAL A 1 87 ? 8.423 3.023 -5.521 1.00 85.56 87 VAL A C 1
ATOM 603 O O . VAL A 1 87 ? 8.670 3.644 -6.545 1.00 85.56 87 VAL A O 1
ATOM 606 N N . SER A 1 88 ? 9.174 1.995 -5.126 1.00 80.88 88 SER A N 1
ATOM 607 C CA . SER A 1 88 ? 10.372 1.553 -5.852 1.00 80.88 88 SER A CA 1
ATOM 608 C C . SER A 1 88 ? 10.091 1.210 -7.319 1.00 80.88 88 SER A C 1
ATOM 610 O O . SER A 1 88 ? 10.894 1.527 -8.195 1.00 80.88 88 SER A O 1
ATOM 612 N N . GLY A 1 89 ? 8.958 0.561 -7.591 1.00 79.31 89 GLY A N 1
ATOM 613 C CA . GLY A 1 89 ? 8.563 0.096 -8.918 1.00 79.31 89 GLY A CA 1
ATOM 614 C C . GLY A 1 89 ? 8.129 1.210 -9.866 1.00 79.31 89 GLY A C 1
ATOM 615 O O . GLY A 1 89 ? 8.221 1.033 -11.077 1.00 79.31 89 GLY A O 1
ATOM 616 N N . VAL A 1 90 ? 7.693 2.360 -9.346 1.00 83.56 90 VAL A N 1
ATOM 617 C CA . VAL A 1 90 ? 7.280 3.501 -10.179 1.00 83.56 90 VAL A CA 1
ATOM 618 C C . VAL A 1 90 ? 8.372 4.542 -10.372 1.00 83.56 90 VAL A C 1
ATOM 620 O O . VAL A 1 90 ? 8.268 5.319 -11.312 1.00 83.56 90 VAL A O 1
ATOM 623 N N . LEU A 1 91 ? 9.404 4.551 -9.520 1.00 80.44 91 LEU A N 1
ATOM 624 C CA . LEU A 1 91 ? 10.466 5.552 -9.600 1.00 80.44 91 LEU A CA 1
ATOM 625 C C . LEU A 1 91 ? 11.200 5.474 -10.940 1.00 80.44 91 LEU A C 1
ATOM 627 O O . LEU A 1 91 ? 11.658 4.401 -11.353 1.00 80.44 91 LEU A O 1
ATOM 631 N N . ALA A 1 92 ? 11.327 6.628 -11.584 1.00 71.56 92 ALA A N 1
ATOM 632 C CA . ALA A 1 92 ? 12.200 6.853 -12.709 1.00 71.56 92 ALA A CA 1
ATOM 633 C C . ALA A 1 92 ? 13.654 6.610 -12.277 1.00 71.56 92 ALA A C 1
ATOM 635 O O . ALA A 1 92 ? 14.064 6.974 -11.167 1.00 71.56 92 ALA A O 1
ATOM 636 N N . PRO A 1 93 ? 14.451 5.975 -13.138 1.00 65.31 93 PRO A N 1
ATOM 637 C CA . PRO A 1 93 ? 15.830 5.682 -12.812 1.00 65.31 93 PRO A CA 1
ATOM 638 C C . PRO A 1 93 ? 16.690 6.954 -12.869 1.00 65.31 93 PRO A C 1
ATOM 640 O O . PRO A 1 93 ? 17.014 7.445 -13.943 1.00 65.31 93 PRO A O 1
ATOM 643 N N . GLY A 1 94 ? 17.074 7.461 -11.693 1.00 62.22 94 GLY A N 1
ATOM 644 C CA . GLY A 1 94 ? 18.097 8.497 -11.517 1.00 62.22 94 GLY A CA 1
ATOM 645 C C . GLY A 1 94 ? 17.701 9.937 -11.891 1.00 62.22 94 GLY A C 1
ATOM 646 O O . GLY A 1 94 ? 16.605 10.228 -12.366 1.00 62.22 94 GLY A O 1
ATOM 647 N N . GLY A 1 95 ? 18.628 10.870 -11.637 1.00 67.19 95 GLY A N 1
ATOM 648 C CA . GLY A 1 95 ? 18.540 12.273 -12.064 1.00 67.19 95 GLY A CA 1
ATOM 649 C C . GLY A 1 95 ? 17.562 13.156 -11.273 1.00 67.19 95 GLY A C 1
ATOM 650 O O . GLY A 1 95 ? 17.033 12.775 -10.226 1.00 67.19 95 GLY A O 1
ATOM 651 N N . GLY A 1 96 ? 17.321 14.370 -11.787 1.00 69.00 96 GLY A N 1
ATOM 652 C CA . GLY A 1 96 ? 16.391 15.346 -11.194 1.00 69.00 96 GLY A CA 1
ATOM 653 C C . GLY A 1 96 ? 14.937 14.859 -11.145 1.00 69.00 96 GLY A C 1
ATOM 654 O O . GLY A 1 96 ? 14.181 15.244 -10.252 1.00 69.00 96 GLY A O 1
ATOM 655 N N . TRP A 1 97 ? 14.572 13.942 -12.044 1.00 74.12 97 TRP A N 1
ATOM 656 C CA . TRP A 1 97 ? 13.257 13.310 -12.092 1.00 74.12 97 TRP A C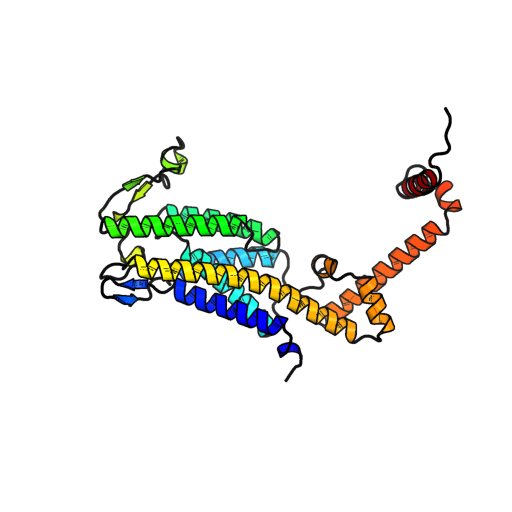A 1
ATOM 657 C C . TRP A 1 97 ? 12.980 12.415 -10.892 1.00 74.12 97 TRP A C 1
ATOM 659 O O . TRP A 1 97 ? 11.971 12.616 -10.223 1.00 74.12 97 TRP A O 1
ATOM 669 N N . MET A 1 98 ? 13.896 11.505 -10.546 1.00 75.88 98 MET A N 1
ATOM 670 C CA . MET A 1 98 ? 13.747 10.667 -9.351 1.00 75.88 98 MET A CA 1
ATOM 671 C C . MET A 1 98 ? 13.572 11.524 -8.086 1.00 75.88 98 MET A C 1
ATOM 673 O O . MET A 1 98 ? 12.747 11.215 -7.228 1.00 75.88 98 MET A O 1
ATOM 677 N N . PHE A 1 99 ? 14.308 12.635 -7.975 1.00 76.50 99 PHE A N 1
ATOM 678 C CA . PHE A 1 99 ? 14.165 13.566 -6.854 1.00 76.50 99 PHE A CA 1
ATOM 679 C C . PHE A 1 99 ? 12.772 14.215 -6.810 1.00 76.50 99 PHE A C 1
ATOM 681 O O . PHE A 1 99 ? 12.129 14.226 -5.758 1.00 76.50 99 PHE A O 1
ATOM 688 N N . PHE A 1 100 ? 12.280 14.715 -7.946 1.00 79.25 100 PHE A N 1
ATOM 689 C CA . PHE A 1 100 ? 10.941 15.297 -8.048 1.00 79.25 100 PHE A CA 1
ATOM 690 C C . PHE A 1 100 ? 9.845 14.279 -7.703 1.00 79.25 100 PHE A C 1
ATOM 692 O O . PHE A 1 100 ? 8.951 14.568 -6.908 1.00 79.25 100 PHE A O 1
ATOM 699 N N . GLU A 1 101 ? 9.943 13.066 -8.238 1.00 82.81 101 GLU A N 1
ATOM 700 C CA . GLU A 1 101 ? 9.011 11.975 -7.968 1.00 82.81 101 GLU A CA 1
ATOM 701 C C . GLU A 1 101 ? 8.963 11.602 -6.484 1.00 82.81 101 GLU A C 1
ATOM 703 O O . GLU A 1 101 ? 7.877 11.473 -5.916 1.00 82.81 101 GLU A O 1
ATOM 708 N N . VAL A 1 102 ? 10.123 11.499 -5.827 1.00 83.38 102 VAL A N 1
ATOM 709 C CA . VAL A 1 102 ? 10.208 11.254 -4.381 1.00 83.38 102 VAL A CA 1
ATOM 710 C C . VAL A 1 102 ? 9.519 12.368 -3.591 1.00 83.38 102 VAL A C 1
ATOM 712 O O . VAL A 1 102 ? 8.764 12.067 -2.666 1.00 83.38 102 VAL A O 1
ATOM 715 N N . LEU A 1 103 ? 9.720 13.641 -3.954 1.00 83.50 103 LEU A N 1
ATOM 716 C CA . LEU A 1 103 ? 9.057 14.766 -3.285 1.00 83.50 103 LEU A CA 1
ATOM 717 C C . LEU A 1 103 ? 7.533 14.719 -3.445 1.00 83.50 103 LEU A C 1
ATOM 719 O O . LEU A 1 103 ? 6.805 14.885 -2.462 1.00 83.50 103 LEU A O 1
ATOM 723 N N . VAL A 1 104 ? 7.044 14.461 -4.661 1.00 85.44 104 VAL A N 1
ATOM 724 C CA . VAL A 1 104 ? 5.606 14.340 -4.936 1.00 85.44 104 VAL A CA 1
ATOM 725 C C . VAL A 1 104 ? 5.010 13.168 -4.156 1.00 85.44 104 VAL A C 1
ATOM 727 O O . VAL A 1 104 ? 3.966 13.324 -3.519 1.00 85.44 104 VAL A O 1
ATOM 730 N N . LEU A 1 105 ? 5.676 12.011 -4.142 1.00 84.88 105 LEU A N 1
ATOM 731 C CA . LEU A 1 105 ? 5.213 10.838 -3.402 1.00 84.88 105 LEU A CA 1
ATOM 732 C C . LEU A 1 105 ? 5.211 11.081 -1.896 1.00 84.88 105 LEU A C 1
ATOM 734 O O . LEU A 1 105 ? 4.231 10.743 -1.237 1.00 84.88 105 LEU A O 1
ATOM 738 N N . LEU A 1 106 ? 6.240 11.725 -1.345 1.00 82.62 106 LEU A N 1
ATOM 739 C CA . LEU A 1 106 ? 6.287 12.076 0.074 1.00 82.62 106 LEU A CA 1
ATOM 740 C C . LEU A 1 106 ? 5.140 13.031 0.440 1.00 82.62 106 LEU A C 1
ATOM 742 O O . LEU A 1 106 ? 4.467 12.833 1.454 1.00 82.62 106 LEU A O 1
ATOM 746 N N . PHE A 1 107 ? 4.841 14.017 -0.409 1.00 82.75 107 PHE A N 1
ATOM 747 C CA . PHE A 1 107 ? 3.709 14.925 -0.215 1.00 82.75 107 PHE A CA 1
ATOM 748 C C . PHE A 1 107 ? 2.349 14.208 -0.290 1.00 82.75 107 PHE A C 1
ATOM 750 O O . PHE A 1 107 ? 1.497 14.381 0.583 1.00 82.75 107 PHE A O 1
ATOM 757 N N . VAL A 1 108 ? 2.131 13.370 -1.304 1.00 83.62 108 VAL A N 1
ATOM 758 C CA . VAL A 1 108 ? 0.855 12.658 -1.486 1.00 83.62 108 VAL A CA 1
ATOM 759 C C . VAL A 1 108 ? 0.641 11.621 -0.389 1.00 83.62 108 VAL A C 1
ATOM 761 O O . VAL A 1 108 ? -0.449 11.560 0.182 1.00 83.62 108 VAL A O 1
ATOM 764 N N . LEU A 1 109 ? 1.670 10.847 -0.042 1.00 78.81 109 LEU A N 1
ATOM 765 C CA . LEU A 1 109 ? 1.594 9.819 0.994 1.00 78.81 109 LEU A CA 1
ATOM 766 C C . LEU A 1 109 ? 1.467 10.420 2.396 1.00 78.81 109 LEU A C 1
ATOM 768 O O . LEU A 1 109 ? 0.690 9.904 3.194 1.00 78.81 109 LEU A O 1
ATOM 772 N N . SER A 1 110 ? 2.140 11.536 2.697 1.00 74.62 110 SER A N 1
ATOM 773 C CA . SER A 1 110 ? 1.941 12.242 3.976 1.00 74.62 110 SER A CA 1
ATOM 774 C C . SER A 1 110 ? 0.516 12.791 4.111 1.00 74.62 110 SER A C 1
ATOM 776 O O . SER A 1 110 ? -0.080 12.715 5.187 1.00 74.62 110 SER A O 1
ATOM 778 N N . ARG A 1 111 ? -0.089 13.261 3.011 1.00 75.94 111 ARG A N 1
ATOM 779 C CA . ARG A 1 111 ? -1.495 13.689 2.988 1.00 75.94 111 ARG A CA 1
ATOM 780 C C . ARG A 1 111 ? -2.479 12.513 3.043 1.00 75.94 111 ARG A C 1
ATOM 782 O O . ARG A 1 111 ? -3.553 12.637 3.637 1.00 75.94 111 ARG A O 1
ATOM 789 N N . ALA A 1 112 ? -2.142 11.375 2.450 1.00 70.81 112 ALA A N 1
ATOM 790 C CA . ALA A 1 112 ? -2.940 10.152 2.531 1.00 70.81 112 ALA A CA 1
ATOM 791 C C . ALA A 1 112 ? -2.897 9.547 3.947 1.00 70.81 112 ALA A C 1
ATOM 793 O O . ALA A 1 112 ? -3.933 9.162 4.487 1.00 70.81 112 ALA A O 1
ATOM 794 N N . ALA A 1 113 ? -1.735 9.594 4.609 1.00 65.12 113 ALA A N 1
ATOM 795 C CA . ALA A 1 113 ? -1.556 9.186 6.003 1.00 65.12 113 ALA A CA 1
ATOM 796 C C . ALA A 1 113 ? -2.495 9.938 6.962 1.00 65.12 113 ALA A C 1
ATOM 798 O O . ALA A 1 113 ? -3.026 9.344 7.897 1.00 65.12 113 ALA A O 1
ATOM 799 N N . THR A 1 114 ? -2.798 11.216 6.694 1.00 62.03 114 THR A N 1
ATOM 800 C CA . THR A 1 114 ? -3.805 11.970 7.463 1.00 62.03 114 THR A CA 1
ATOM 801 C C . THR A 1 114 ? -5.218 11.397 7.408 1.00 62.03 114 THR A C 1
ATOM 803 O O . THR A 1 114 ? -6.023 11.728 8.271 1.00 62.03 114 THR A O 1
ATOM 806 N N . ARG A 1 115 ? -5.545 10.594 6.393 1.00 59.38 115 ARG A N 1
ATOM 807 C CA . ARG A 1 115 ? -6.896 10.076 6.147 1.00 59.38 115 ARG A CA 1
ATOM 808 C C . ARG A 1 115 ? -7.051 8.598 6.515 1.00 59.38 115 ARG A C 1
ATOM 810 O O . ARG A 1 115 ? -8.069 8.018 6.173 1.00 59.38 115 ARG A O 1
ATOM 817 N N . ARG A 1 116 ? -6.052 7.988 7.174 1.00 61.81 116 ARG A N 1
ATOM 818 C CA . ARG A 1 116 ? -5.975 6.542 7.493 1.00 61.81 116 ARG A CA 1
ATOM 819 C C . ARG A 1 116 ? -6.057 5.596 6.274 1.00 61.81 116 ARG A C 1
ATOM 821 O O . ARG A 1 116 ? -6.012 4.383 6.442 1.00 61.81 116 ARG A O 1
ATOM 828 N N . GLU A 1 117 ? -6.073 6.132 5.055 1.00 65.31 117 GLU A N 1
ATOM 829 C CA . GLU A 1 117 ? -6.073 5.387 3.795 1.00 65.31 117 GLU A CA 1
ATOM 830 C C . GLU A 1 117 ? -4.808 5.732 2.997 1.00 65.31 117 GLU A C 1
ATOM 832 O O . GLU A 1 117 ? -4.767 6.768 2.328 1.00 65.31 117 GLU A O 1
ATOM 837 N N . PRO A 1 118 ? -3.751 4.900 3.043 1.00 58.53 118 PRO A N 1
ATOM 838 C CA . PRO A 1 118 ? -2.494 5.209 2.360 1.00 58.53 118 PRO A CA 1
ATOM 839 C C . PRO A 1 118 ? -2.623 5.193 0.826 1.00 58.53 118 PRO A C 1
ATOM 841 O O . PRO A 1 118 ? -1.898 5.912 0.144 1.00 58.53 118 PRO A O 1
ATOM 844 N N . LEU A 1 119 ? -3.567 4.421 0.274 1.00 70.62 119 LEU A N 1
ATOM 845 C CA . LEU A 1 119 ? -3.827 4.299 -1.165 1.00 70.62 119 LEU A CA 1
ATOM 846 C C . LEU A 1 119 ? -5.206 4.849 -1.522 1.00 70.62 119 LEU A C 1
ATOM 848 O O . LEU A 1 119 ? -6.167 4.119 -1.746 1.00 70.62 119 LEU A O 1
ATOM 852 N N . THR A 1 120 ? -5.293 6.171 -1.606 1.00 79.19 120 THR A N 1
ATOM 853 C CA . THR A 1 120 ? -6.474 6.826 -2.175 1.00 79.19 120 THR A CA 1
ATOM 854 C C . THR A 1 120 ? -6.510 6.632 -3.699 1.00 79.19 120 THR A C 1
ATOM 856 O O . THR A 1 120 ? -5.467 6.504 -4.342 1.00 79.19 120 THR A O 1
ATOM 859 N N . ARG A 1 121 ? -7.701 6.666 -4.317 1.00 82.94 121 ARG A N 1
ATOM 860 C CA . ARG A 1 121 ? -7.854 6.639 -5.790 1.00 82.94 121 ARG A CA 1
ATOM 861 C C . ARG A 1 121 ? -6.902 7.595 -6.539 1.00 82.94 121 ARG A C 1
ATOM 863 O O . ARG A 1 121 ? -6.280 7.140 -7.496 1.00 82.94 121 ARG A O 1
ATOM 870 N N . PRO A 1 122 ? -6.727 8.872 -6.130 1.00 81.69 122 PRO A N 1
ATOM 871 C CA . PRO A 1 122 ? -5.765 9.756 -6.787 1.00 81.69 122 PRO A CA 1
ATOM 872 C C . PRO A 1 122 ? -4.307 9.326 -6.581 1.00 81.69 122 PRO A C 1
ATOM 874 O O . PRO A 1 122 ? -3.510 9.492 -7.498 1.00 81.69 122 PRO A O 1
ATOM 877 N N . ALA A 1 123 ? -3.948 8.738 -5.433 1.00 82.44 123 ALA A N 1
AT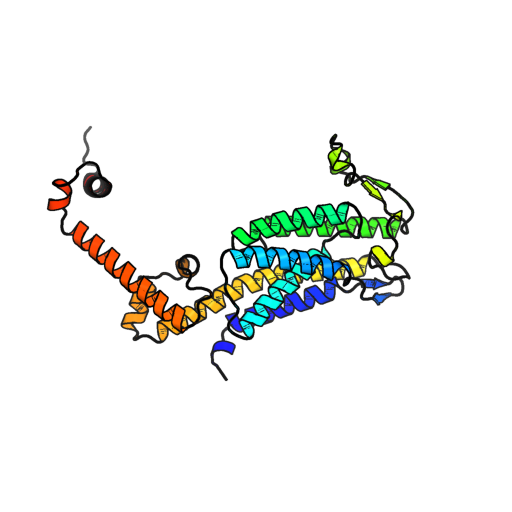OM 878 C CA . ALA A 1 123 ? -2.605 8.196 -5.226 1.00 82.44 123 ALA A CA 1
ATOM 879 C C . ALA A 1 123 ? -2.332 7.001 -6.154 1.00 82.44 123 ALA A C 1
ATOM 881 O O . ALA A 1 123 ? -1.261 6.923 -6.743 1.00 82.44 123 ALA A O 1
ATOM 882 N N . ILE A 1 124 ? -3.316 6.115 -6.353 1.00 85.56 124 ILE A N 1
ATOM 883 C CA . ILE A 1 124 ? -3.213 5.004 -7.314 1.00 85.56 124 ILE A CA 1
ATOM 884 C C . ILE A 1 124 ? -3.061 5.535 -8.743 1.00 85.56 124 ILE A C 1
ATOM 886 O O . ILE A 1 124 ? -2.198 5.064 -9.476 1.00 85.56 124 ILE A O 1
ATOM 890 N N . ALA A 1 125 ? -3.866 6.528 -9.133 1.00 86.56 125 ALA A N 1
ATOM 891 C CA . ALA A 1 125 ? -3.780 7.137 -10.459 1.00 86.56 125 ALA A CA 1
ATOM 892 C C . ALA A 1 125 ? -2.412 7.795 -10.703 1.00 86.56 125 ALA A C 1
ATOM 894 O O . ALA A 1 125 ? -1.836 7.630 -11.775 1.00 86.56 125 ALA A O 1
ATOM 895 N N . LEU A 1 126 ? -1.869 8.487 -9.696 1.00 87.88 126 LEU A N 1
ATOM 896 C CA . LEU A 1 126 ? -0.529 9.062 -9.751 1.00 87.88 126 LEU A CA 1
ATOM 897 C C . LEU A 1 126 ? 0.545 7.976 -9.888 1.00 87.88 126 LEU A C 1
ATOM 899 O O . LEU A 1 126 ? 1.373 8.063 -10.785 1.00 87.88 126 LEU A O 1
ATOM 903 N N . LEU A 1 127 ? 0.510 6.939 -9.047 1.00 86.94 127 LEU A N 1
ATOM 904 C CA . LEU A 1 127 ? 1.448 5.815 -9.125 1.00 86.94 127 LEU A CA 1
ATOM 905 C C . LEU A 1 127 ? 1.386 5.126 -10.497 1.00 86.94 127 LEU A C 1
ATOM 907 O O . LEU A 1 127 ? 2.421 4.795 -11.065 1.00 86.94 127 LEU A O 1
ATOM 911 N N . ALA A 1 128 ? 0.190 4.961 -11.067 1.00 87.50 128 ALA A N 1
ATOM 912 C CA . ALA A 1 128 ? 0.019 4.416 -12.410 1.00 87.50 128 ALA A CA 1
ATOM 913 C C . ALA A 1 128 ? 0.607 5.339 -13.491 1.00 87.50 128 ALA A C 1
ATOM 915 O O . ALA A 1 128 ? 1.257 4.858 -14.415 1.00 87.50 128 ALA A O 1
ATOM 916 N N . LEU A 1 129 ? 0.430 6.660 -13.371 1.00 88.00 129 LEU A N 1
ATOM 917 C CA . LEU A 1 129 ? 1.032 7.636 -14.284 1.00 88.00 129 LEU A CA 1
ATOM 918 C C . LEU A 1 129 ? 2.568 7.599 -14.215 1.00 88.00 129 LEU A C 1
ATOM 920 O O . LEU A 1 129 ? 3.228 7.615 -15.249 1.00 88.00 129 LEU A O 1
ATOM 924 N N . MET A 1 130 ? 3.129 7.498 -13.009 1.00 88.50 130 MET A N 1
ATOM 925 C CA . MET A 1 130 ? 4.575 7.377 -12.789 1.00 88.50 130 MET A CA 1
ATOM 926 C C . MET A 1 130 ? 5.113 6.052 -13.340 1.00 88.50 130 MET A C 1
ATOM 928 O O . MET A 1 130 ? 6.141 6.039 -14.009 1.00 88.50 130 MET A O 1
ATOM 932 N N . LEU A 1 131 ? 4.372 4.948 -13.179 1.00 86.62 131 LEU A N 1
ATOM 933 C CA . LEU A 1 131 ? 4.712 3.677 -13.821 1.00 86.62 131 LEU A CA 1
ATOM 934 C C . LEU A 1 131 ? 4.746 3.810 -15.347 1.00 86.62 131 LEU A C 1
ATOM 936 O O . LEU A 1 131 ? 5.695 3.354 -15.979 1.00 86.62 131 LEU A O 1
ATOM 940 N N . LEU A 1 132 ? 3.729 4.437 -15.946 1.00 87.50 132 LEU A N 1
ATOM 941 C CA . LEU A 1 132 ? 3.685 4.677 -17.390 1.00 87.50 132 LEU A CA 1
ATOM 942 C C . LEU A 1 132 ? 4.863 5.538 -17.850 1.00 87.50 132 LEU A C 1
ATOM 944 O O . LEU A 1 132 ? 5.460 5.248 -18.884 1.00 87.50 132 LEU A O 1
ATOM 948 N N . PHE A 1 133 ? 5.226 6.557 -17.072 1.00 83.62 133 PHE A N 1
ATOM 949 C CA . PHE A 1 133 ? 6.383 7.401 -17.349 1.00 83.62 133 PHE A CA 1
ATOM 950 C C . PHE A 1 133 ? 7.696 6.608 -17.295 1.00 83.62 133 PHE A C 1
ATOM 952 O O . PHE A 1 133 ? 8.475 6.647 -18.248 1.00 83.62 133 PHE A O 1
ATOM 959 N N . ARG A 1 134 ? 7.905 5.793 -16.255 1.00 82.62 134 ARG A N 1
ATOM 960 C CA . ARG A 1 134 ? 9.056 4.884 -16.151 1.00 82.62 134 ARG A CA 1
ATOM 961 C C . ARG A 1 134 ? 9.117 3.896 -17.318 1.00 82.62 134 ARG A C 1
ATOM 963 O O . ARG A 1 134 ? 10.191 3.675 -17.884 1.00 82.62 134 ARG A O 1
ATOM 970 N N . LEU A 1 135 ? 7.985 3.294 -17.684 1.00 83.50 135 LEU A N 1
ATOM 971 C CA . LEU A 1 135 ? 7.887 2.375 -18.821 1.00 83.50 135 LEU A CA 1
ATOM 972 C C . LEU A 1 135 ? 8.216 3.084 -20.136 1.00 83.50 135 LEU A C 1
ATOM 974 O O . LEU A 1 135 ? 8.921 2.519 -20.967 1.00 83.50 135 LEU A O 1
ATOM 978 N N . TRP A 1 136 ? 7.766 4.328 -20.306 1.00 82.75 136 TRP A N 1
ATOM 979 C CA . TRP A 1 136 ? 8.093 5.145 -21.468 1.00 82.75 136 TRP A CA 1
ATOM 980 C C . TRP A 1 136 ? 9.593 5.448 -21.547 1.00 82.75 136 TRP A C 1
ATOM 982 O O . TRP A 1 136 ? 10.186 5.197 -22.592 1.00 82.75 136 TRP A O 1
ATOM 992 N N . ILE A 1 137 ? 10.238 5.880 -20.455 1.00 77.12 137 ILE A N 1
ATOM 993 C CA . ILE A 1 137 ? 11.700 6.092 -20.419 1.00 77.12 137 ILE A CA 1
ATOM 994 C C . ILE A 1 137 ? 12.438 4.798 -20.779 1.00 77.12 137 ILE A C 1
ATOM 996 O O . ILE A 1 137 ? 13.340 4.801 -21.616 1.00 77.12 137 ILE A O 1
ATOM 1000 N N . SER A 1 138 ? 12.022 3.680 -20.181 1.00 77.44 138 SER A N 1
ATOM 1001 C CA . SER A 1 138 ? 12.630 2.365 -20.411 1.00 77.44 138 SER A CA 1
ATOM 1002 C C . SER A 1 138 ? 12.489 1.923 -21.871 1.00 77.44 138 SER A C 1
ATOM 1004 O O . SER A 1 138 ? 13.443 1.428 -22.471 1.00 77.44 138 SER A O 1
ATOM 1006 N N . TYR A 1 139 ? 11.322 2.167 -22.475 1.00 79.06 139 TYR A N 1
ATOM 1007 C CA . TYR A 1 139 ? 11.080 1.924 -23.893 1.00 79.06 139 TYR A CA 1
ATOM 1008 C C . TYR A 1 139 ? 11.987 2.788 -24.771 1.00 79.06 139 TYR A C 1
ATOM 1010 O O . TYR A 1 139 ? 12.667 2.261 -25.652 1.00 79.06 139 TYR A O 1
ATOM 1018 N N . GLN A 1 140 ? 12.045 4.098 -24.515 1.00 75.62 140 GLN A N 1
ATOM 1019 C CA . GLN A 1 140 ? 12.871 5.017 -25.297 1.00 75.62 140 GLN A CA 1
ATOM 1020 C C . GLN A 1 140 ? 14.352 4.642 -25.239 1.00 75.62 140 GLN A C 1
ATOM 1022 O O . GLN A 1 140 ? 15.013 4.602 -26.278 1.00 75.62 140 GLN A O 1
ATOM 1027 N N . GLY A 1 141 ? 14.860 4.297 -24.057 1.00 71.12 141 GLY A N 1
ATOM 1028 C CA . GLY A 1 141 ? 16.234 3.839 -23.898 1.00 71.12 141 GLY A CA 1
ATOM 1029 C C . GLY A 1 141 ? 16.523 2.514 -24.603 1.00 71.12 141 GLY A C 1
ATOM 1030 O O . GLY A 1 141 ? 17.581 2.380 -25.219 1.00 71.12 141 GLY A O 1
ATOM 1031 N N . SER A 1 142 ? 15.568 1.572 -24.608 1.00 70.81 142 SER A N 1
ATOM 1032 C CA . SER A 1 142 ? 15.700 0.312 -25.357 1.00 70.81 142 SER A CA 1
ATOM 1033 C C . SER A 1 142 ? 15.803 0.532 -26.874 1.00 70.81 142 SER A C 1
ATOM 1035 O O . SER A 1 142 ? 16.661 -0.065 -27.523 1.00 70.81 142 SER A O 1
ATOM 1037 N N . GLN A 1 143 ? 14.996 1.441 -27.435 1.00 74.06 143 GLN A N 1
ATOM 1038 C CA . GLN A 1 143 ? 14.990 1.748 -28.871 1.00 74.06 143 GLN A CA 1
ATOM 1039 C C . GLN A 1 143 ? 16.260 2.490 -29.309 1.00 74.06 143 GLN A C 1
ATOM 1041 O O . GLN A 1 143 ? 16.834 2.185 -30.354 1.00 74.06 143 GLN A O 1
ATOM 1046 N N . HIS A 1 144 ? 16.734 3.433 -28.491 1.00 67.69 144 HIS A N 1
ATOM 1047 C CA . HIS A 1 144 ? 17.874 4.297 -28.818 1.00 67.69 144 HIS A CA 1
ATOM 1048 C C . HIS A 1 144 ? 19.209 3.793 -28.250 1.00 67.69 144 HIS A C 1
ATOM 1050 O O . HIS A 1 144 ? 20.208 4.510 -28.294 1.00 67.69 144 HIS A O 1
ATOM 1056 N N . ARG A 1 145 ? 19.246 2.562 -27.713 1.00 65.56 145 ARG A N 1
ATOM 1057 C CA . ARG A 1 145 ? 20.436 1.922 -27.118 1.00 65.56 145 ARG A CA 1
ATOM 1058 C C . ARG A 1 145 ? 21.173 2.811 -26.107 1.00 65.56 145 ARG A C 1
ATOM 1060 O O . ARG A 1 145 ? 22.400 2.778 -26.053 1.00 65.56 145 ARG A O 1
ATOM 1067 N N . TRP A 1 146 ? 20.432 3.604 -25.334 1.00 65.69 146 TRP A N 1
ATOM 1068 C CA . TRP A 1 146 ? 20.992 4.478 -24.291 1.00 65.69 146 TRP A CA 1
ATOM 1069 C C . TRP A 1 146 ? 22.042 5.483 -24.796 1.00 65.69 146 TRP A C 1
ATOM 1071 O O . TRP A 1 146 ? 22.977 5.838 -24.081 1.00 65.69 146 TRP A O 1
ATOM 1081 N N . GLN A 1 147 ? 21.918 5.942 -26.045 1.00 60.72 147 GLN A N 1
ATOM 1082 C CA . GLN A 1 147 ? 22.753 7.032 -26.552 1.00 60.72 147 GLN A CA 1
ATOM 1083 C C . GLN A 1 147 ? 22.458 8.343 -25.797 1.00 60.72 147 GLN A C 1
ATOM 1085 O O . GLN A 1 147 ? 21.327 8.578 -25.368 1.00 60.72 147 GLN A O 1
ATOM 1090 N N . LEU A 1 148 ? 23.475 9.206 -25.652 1.00 59.22 148 LEU A N 1
ATOM 1091 C CA . LEU A 1 148 ? 23.366 10.560 -25.084 1.00 59.22 148 LEU A CA 1
ATOM 1092 C C . LEU A 1 148 ? 22.382 11.407 -25.900 1.00 59.22 148 LEU A C 1
ATOM 1094 O O . LEU A 1 148 ? 22.756 12.065 -26.867 1.00 59.22 148 LEU A O 1
ATOM 1098 N N . MET A 1 149 ? 21.112 11.368 -25.502 1.00 61.78 149 MET A N 1
ATOM 1099 C CA . MET A 1 149 ? 20.016 12.101 -26.122 1.00 61.78 149 MET A CA 1
ATOM 1100 C C . MET A 1 149 ? 19.170 12.764 -25.036 1.00 61.78 149 MET A C 1
ATOM 1102 O O . MET A 1 149 ? 18.793 12.122 -24.058 1.00 61.78 149 MET A O 1
ATOM 1106 N N . SER A 1 150 ? 18.877 14.051 -25.212 1.00 63.41 150 SER A N 1
ATOM 1107 C CA . SER A 1 150 ? 17.889 14.763 -24.401 1.00 63.41 150 SER A CA 1
ATOM 1108 C C . SER A 1 150 ? 16.513 14.546 -25.020 1.00 63.41 150 SER A C 1
ATOM 1110 O O . SER A 1 150 ? 16.297 14.891 -26.181 1.00 63.41 150 SER A O 1
ATOM 1112 N N . LEU A 1 151 ? 15.599 13.952 -24.261 1.00 67.56 151 LEU A N 1
ATOM 1113 C CA . LEU A 1 151 ? 14.196 13.815 -24.628 1.00 67.56 151 LEU A CA 1
ATOM 1114 C C . LEU A 1 151 ? 13.377 14.859 -23.885 1.00 67.56 151 LEU A C 1
ATOM 1116 O O . LEU A 1 151 ? 13.314 14.834 -22.658 1.00 67.56 151 LEU A O 1
ATOM 1120 N N . ASP A 1 152 ? 12.714 15.739 -24.623 1.00 72.69 152 ASP A N 1
ATOM 1121 C CA . ASP A 1 152 ? 11.777 16.684 -24.028 1.00 72.69 152 ASP A CA 1
ATOM 1122 C C . ASP A 1 152 ? 10.524 15.950 -23.548 1.00 72.69 152 ASP A C 1
ATOM 1124 O O . ASP A 1 152 ? 9.932 15.144 -24.273 1.00 72.69 152 ASP A O 1
ATOM 1128 N N . VAL A 1 153 ? 10.100 16.232 -22.316 1.00 68.38 153 VAL A N 1
ATOM 1129 C CA . VAL A 1 153 ? 8.881 15.647 -21.758 1.00 68.38 153 VAL A CA 1
ATOM 1130 C C . VAL A 1 153 ? 7.678 16.412 -22.313 1.00 68.38 153 VAL A C 1
ATOM 1132 O O . VAL A 1 153 ? 7.505 17.577 -21.952 1.00 68.38 153 VAL A O 1
ATOM 1135 N N . PRO A 1 154 ? 6.808 15.786 -23.135 1.00 64.50 154 PRO A N 1
ATOM 1136 C CA . PRO A 1 154 ? 5.873 16.502 -24.015 1.00 64.50 154 PRO A CA 1
ATOM 1137 C C . PRO A 1 154 ? 4.944 17.503 -23.318 1.00 64.50 154 PRO A C 1
ATOM 1139 O O . PRO A 1 154 ? 4.548 18.505 -23.905 1.00 64.50 154 PRO A O 1
ATOM 1142 N N . VAL A 1 155 ? 4.567 17.226 -22.068 1.00 71.50 155 VAL A N 1
ATOM 1143 C CA . VAL A 1 155 ? 3.664 18.086 -21.291 1.00 71.50 155 VAL A CA 1
ATOM 1144 C C . VAL A 1 155 ? 4.429 19.215 -20.597 1.00 71.50 155 VAL A C 1
ATOM 1146 O O . VAL A 1 155 ? 3.973 20.355 -20.597 1.00 71.50 155 VAL A O 1
ATOM 1149 N N . LEU A 1 156 ? 5.595 18.925 -20.018 1.00 70.44 156 LEU A N 1
ATOM 1150 C CA . LEU A 1 156 ? 6.339 19.893 -19.209 1.00 70.44 156 LEU A CA 1
ATOM 1151 C C . LEU A 1 156 ? 7.173 20.858 -20.048 1.00 70.44 156 LEU A C 1
ATOM 1153 O O . LEU A 1 156 ? 7.283 22.024 -19.679 1.00 70.44 156 LEU A O 1
ATOM 1157 N N . SER A 1 157 ? 7.704 20.408 -21.187 1.00 69.81 157 SER A N 1
ATOM 1158 C CA . SER A 1 157 ? 8.457 21.262 -22.114 1.00 69.81 157 SER A CA 1
ATOM 1159 C C . SER A 1 157 ? 7.594 22.355 -22.754 1.00 69.81 157 SER A C 1
ATOM 1161 O O . SER A 1 157 ? 8.112 23.370 -23.207 1.00 69.81 157 SER A O 1
ATOM 1163 N N . SER A 1 158 ? 6.267 22.186 -22.741 1.00 72.62 158 SER A N 1
ATOM 1164 C CA . SER A 1 158 ? 5.313 23.188 -23.229 1.00 72.62 158 SER A CA 1
ATOM 1165 C C . SER A 1 158 ? 5.070 24.349 -22.249 1.00 72.62 158 SER A C 1
ATOM 1167 O O . SER A 1 158 ? 4.456 25.350 -22.620 1.00 72.62 158 SER A O 1
ATOM 1169 N N . LEU A 1 159 ? 5.543 24.237 -20.999 1.00 76.75 159 LEU A N 1
ATOM 1170 C CA . LEU A 1 159 ? 5.291 25.211 -19.938 1.00 76.75 159 LEU A CA 1
ATOM 1171 C C . LEU A 1 159 ? 6.455 26.213 -19.795 1.00 76.75 159 LEU A C 1
ATOM 1173 O O . LEU A 1 159 ? 7.595 25.794 -19.588 1.00 76.75 159 LEU A O 1
ATOM 1177 N N . PRO A 1 160 ? 6.193 27.535 -19.801 1.00 75.75 160 PRO A N 1
ATOM 1178 C CA . PRO A 1 160 ? 7.227 28.573 -19.792 1.00 75.75 160 PRO A CA 1
ATOM 1179 C C . PRO A 1 160 ? 7.721 28.908 -18.371 1.00 75.75 160 PRO A C 1
ATOM 1181 O O . PRO A 1 160 ? 7.758 30.072 -17.977 1.00 75.75 160 PRO A O 1
ATOM 1184 N N . PHE A 1 161 ? 8.057 27.901 -17.561 1.00 78.69 161 PHE A N 1
ATOM 1185 C CA . PHE A 1 161 ? 8.525 28.105 -16.186 1.00 78.69 161 PHE A CA 1
ATOM 1186 C C . PHE A 1 161 ? 9.973 27.640 -16.005 1.00 78.69 161 PHE A C 1
ATOM 1188 O O . PHE A 1 161 ? 10.256 26.449 -16.081 1.00 78.69 161 PHE A O 1
ATOM 1195 N N . GLU A 1 162 ? 10.881 28.563 -15.679 1.00 73.94 162 GLU A N 1
ATOM 1196 C CA . GLU A 1 162 ? 12.316 28.262 -15.517 1.00 73.94 162 GLU A CA 1
ATOM 1197 C C . GLU A 1 162 ? 12.616 27.306 -14.354 1.00 73.94 162 GLU A C 1
ATOM 1199 O O . GLU A 1 162 ? 13.541 26.503 -14.434 1.00 73.94 162 GLU A O 1
ATOM 1204 N N . PHE A 1 163 ? 11.811 27.317 -13.286 1.00 75.81 163 PHE A N 1
ATOM 1205 C CA . PHE A 1 163 ? 11.998 26.383 -12.168 1.00 75.81 163 PHE A CA 1
ATOM 1206 C C . PHE A 1 163 ? 11.706 24.920 -12.552 1.00 75.81 163 PHE A C 1
ATOM 1208 O O . PHE A 1 163 ? 12.128 24.013 -11.837 1.00 75.81 163 PHE A O 1
ATOM 1215 N N . LEU A 1 164 ? 10.992 24.681 -13.663 1.00 69.12 164 LEU A N 1
ATOM 1216 C CA . LEU A 1 164 ? 10.742 23.345 -14.210 1.00 69.12 164 LEU A CA 1
ATOM 1217 C C . LEU A 1 164 ? 11.879 22.863 -15.117 1.00 69.12 164 LEU A C 1
ATOM 1219 O O . LEU A 1 164 ? 11.875 21.690 -15.476 1.00 69.12 164 LEU A O 1
ATOM 1223 N N . ALA A 1 165 ? 12.859 23.707 -15.461 1.00 70.44 165 ALA A N 1
ATOM 1224 C CA . ALA A 1 165 ? 13.977 23.337 -16.332 1.00 70.44 165 ALA A CA 1
ATOM 1225 C C . ALA A 1 165 ? 14.664 22.001 -15.963 1.00 70.44 165 ALA A C 1
ATOM 1227 O O . ALA A 1 165 ? 14.933 21.222 -16.876 1.00 70.44 165 ALA A O 1
ATOM 1228 N N . PRO A 1 166 ? 14.869 21.644 -14.673 1.00 69.12 166 PRO A N 1
ATOM 1229 C CA . PRO A 1 166 ? 15.479 20.362 -14.301 1.00 69.12 166 PRO A CA 1
ATOM 1230 C C . PRO A 1 166 ? 14.633 19.125 -14.642 1.00 69.12 166 PRO A C 1
ATOM 1232 O O . PRO A 1 166 ? 15.148 18.011 -14.616 1.00 69.12 166 PRO A O 1
ATOM 1235 N N . ILE A 1 167 ? 13.336 19.310 -14.899 1.00 71.12 167 ILE A N 1
ATOM 1236 C CA . ILE A 1 167 ? 12.359 18.256 -15.203 1.00 71.12 167 ILE A CA 1
ATOM 1237 C C . ILE A 1 167 ? 11.669 18.480 -16.560 1.00 71.12 167 ILE A C 1
ATOM 1239 O O . ILE A 1 167 ? 10.693 17.814 -16.876 1.00 71.12 167 ILE A O 1
ATOM 1243 N N . GLN A 1 168 ? 12.137 19.414 -17.390 1.00 74.56 168 GLN A N 1
ATOM 1244 C CA . GLN A 1 168 ? 11.579 19.623 -18.734 1.00 74.56 168 GLN A CA 1
ATOM 1245 C C . GLN A 1 168 ? 12.088 18.592 -19.744 1.00 74.56 168 GLN A C 1
ATOM 1247 O O . GLN A 1 168 ? 11.370 18.254 -20.686 1.00 74.56 168 GLN A O 1
ATOM 1252 N N . SER A 1 169 ? 13.286 18.055 -19.522 1.00 71.44 169 SER A N 1
ATOM 1253 C CA . SER A 1 169 ? 13.888 17.024 -20.358 1.00 71.44 169 SER A CA 1
ATOM 1254 C C . SER A 1 169 ? 14.453 15.867 -19.531 1.00 71.44 169 SER A C 1
ATOM 1256 O O . SER A 1 169 ? 14.657 15.967 -18.319 1.00 71.44 169 SER A O 1
ATOM 1258 N N . VAL A 1 170 ? 14.652 14.730 -20.192 1.00 69.12 170 VAL A N 1
ATOM 1259 C CA . VAL A 1 170 ? 15.308 13.532 -19.661 1.00 69.12 170 VAL A CA 1
ATOM 1260 C C . VAL A 1 170 ? 16.559 13.283 -20.492 1.00 69.12 170 VAL A C 1
ATOM 1262 O O . VAL A 1 170 ? 16.465 13.093 -21.704 1.00 69.12 170 VAL A O 1
ATOM 1265 N N . GLN A 1 171 ? 17.731 13.257 -19.861 1.00 69.69 171 GLN A N 1
ATOM 1266 C CA . GLN A 1 171 ? 18.989 12.954 -20.543 1.00 69.69 171 GLN A CA 1
ATOM 1267 C C . GLN A 1 171 ? 19.267 11.446 -20.506 1.00 69.69 171 GLN A C 1
ATOM 1269 O O . GLN A 1 171 ? 19.720 10.914 -19.501 1.00 69.69 171 GLN A O 1
ATOM 1274 N N . LEU A 1 172 ? 19.011 10.734 -21.606 1.00 61.78 172 LEU A N 1
ATOM 1275 C CA . LEU A 1 172 ? 19.134 9.271 -21.663 1.00 61.78 172 LEU A CA 1
ATOM 1276 C C . LEU A 1 172 ? 20.568 8.747 -21.495 1.00 61.78 172 LEU A C 1
ATOM 1278 O O . LEU A 1 172 ? 20.734 7.617 -21.048 1.00 61.78 172 LEU A O 1
ATOM 1282 N N . GLY A 1 173 ? 21.592 9.535 -21.838 1.00 56.22 173 GLY A N 1
ATOM 1283 C CA . GLY A 1 173 ? 22.993 9.105 -21.718 1.00 56.22 173 GLY A CA 1
ATOM 1284 C C . GLY A 1 173 ? 23.701 9.529 -20.434 1.00 56.22 173 GLY A C 1
ATOM 1285 O O . GLY A 1 173 ? 24.875 9.211 -20.276 1.00 56.22 173 GLY A O 1
ATOM 1286 N N . GLU A 1 174 ? 23.012 10.217 -19.519 1.00 56.66 174 GLU A N 1
ATOM 1287 C CA . GLU A 1 174 ? 23.488 10.366 -18.135 1.00 56.66 174 GLU A CA 1
ATOM 1288 C C . GLU A 1 174 ? 23.309 9.067 -17.335 1.00 56.66 174 GLU A C 1
ATOM 1290 O O . GLU A 1 174 ? 23.894 8.932 -16.266 1.00 56.66 174 GLU A O 1
ATOM 1295 N N . PHE A 1 175 ? 22.531 8.109 -17.854 1.00 61.16 175 PHE A N 1
ATOM 1296 C CA . PHE A 1 175 ? 22.201 6.872 -17.164 1.00 61.16 175 PHE A CA 1
ATOM 1297 C C . PHE A 1 175 ? 22.893 5.668 -17.802 1.00 61.16 175 PHE A C 1
ATOM 1299 O O . PHE A 1 175 ? 22.575 5.235 -18.910 1.00 61.16 175 PHE A O 1
ATOM 1306 N N . THR A 1 176 ? 23.827 5.069 -17.076 1.00 61.16 176 THR A N 1
ATOM 1307 C CA . THR A 1 176 ? 24.371 3.759 -17.432 1.00 61.16 176 THR A CA 1
ATOM 1308 C C . THR A 1 176 ? 23.292 2.677 -17.276 1.00 61.16 176 THR A C 1
ATOM 1310 O O . THR A 1 176 ? 22.443 2.776 -16.386 1.00 61.16 176 THR A O 1
ATOM 1313 N N . PRO A 1 177 ? 23.346 1.571 -18.048 1.00 61.75 177 PRO A N 1
ATOM 1314 C CA . PRO A 1 177 ? 22.476 0.413 -17.827 1.00 61.75 177 PRO A CA 1
ATOM 1315 C C . PRO A 1 177 ? 22.456 -0.043 -16.361 1.00 61.75 177 PRO A C 1
ATOM 1317 O O . PRO A 1 177 ? 21.411 -0.420 -15.853 1.00 61.75 177 PRO A O 1
ATOM 1320 N N . ARG A 1 178 ? 23.574 0.088 -15.633 1.00 63.03 178 ARG A N 1
ATOM 1321 C CA . ARG A 1 178 ? 23.639 -0.189 -14.189 1.00 63.03 178 ARG A CA 1
ATOM 1322 C C . ARG A 1 178 ? 22.827 0.780 -13.327 1.00 63.03 178 ARG A C 1
ATOM 1324 O O . ARG A 1 178 ? 22.187 0.325 -12.385 1.00 63.03 178 ARG A O 1
ATOM 1331 N N . GLU A 1 179 ? 22.850 2.078 -13.612 1.00 61.88 179 GLU A N 1
ATOM 1332 C CA . GLU A 1 179 ? 22.088 3.093 -12.861 1.00 61.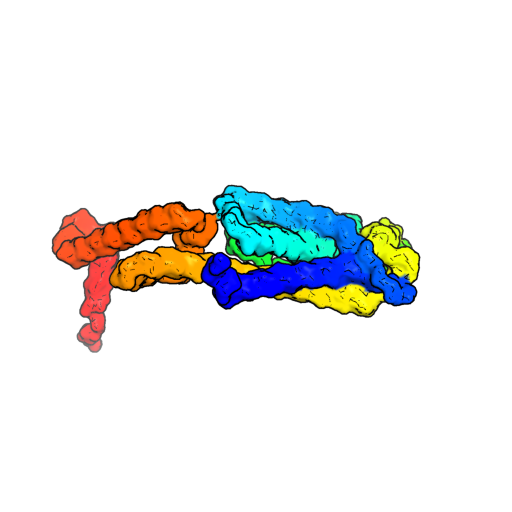88 179 GLU A CA 1
ATOM 1333 C C . GLU A 1 179 ? 20.583 2.970 -13.088 1.00 61.88 179 GLU A C 1
ATOM 1335 O O . GLU A 1 179 ? 19.790 3.240 -12.189 1.00 61.88 179 GLU A O 1
ATOM 1340 N N . LEU A 1 180 ? 20.198 2.473 -14.261 1.00 62.06 180 LEU A N 1
ATOM 1341 C CA . LEU A 1 180 ? 18.817 2.137 -14.586 1.00 62.06 180 LEU A CA 1
ATOM 1342 C C . LEU A 1 180 ? 18.386 0.776 -14.022 1.00 62.06 180 LEU A C 1
ATOM 1344 O O . LEU A 1 180 ? 17.225 0.386 -14.146 1.00 62.06 180 LEU A O 1
ATOM 1348 N N . GLY A 1 181 ? 19.323 0.045 -13.413 1.00 63.28 181 GLY A N 1
ATOM 1349 C CA . GLY A 1 181 ? 19.102 -1.313 -12.949 1.00 63.28 181 GLY A CA 1
ATOM 1350 C C . GLY A 1 181 ? 18.737 -2.251 -14.094 1.00 63.28 181 GLY A C 1
ATOM 1351 O O . GLY A 1 181 ? 17.883 -3.101 -13.898 1.00 63.28 181 GLY A O 1
ATOM 1352 N N . PHE A 1 182 ? 19.333 -2.096 -15.273 1.00 67.62 182 PHE A N 1
ATOM 1353 C CA . PHE A 1 182 ? 19.209 -3.014 -16.400 1.00 67.62 182 PHE A CA 1
ATOM 1354 C C . PHE A 1 182 ? 20.354 -4.030 -16.436 1.00 67.62 182 PHE A C 1
ATOM 1356 O O . PHE A 1 182 ? 21.480 -3.729 -16.017 1.00 67.62 182 PHE A O 1
ATOM 1363 N N . PRO A 1 183 ? 20.089 -5.242 -16.947 1.00 63.72 183 PRO A N 1
ATOM 1364 C CA . PRO A 1 183 ? 21.120 -6.246 -17.132 1.00 63.72 183 PRO A CA 1
ATOM 1365 C C . PRO A 1 183 ? 22.152 -5.808 -18.189 1.00 63.72 183 PRO A C 1
ATOM 1367 O O . PRO A 1 183 ? 21.848 -5.019 -19.089 1.00 63.72 183 PRO A O 1
ATOM 1370 N N . PRO A 1 184 ? 23.398 -6.306 -18.091 1.00 61.53 184 PRO A N 1
ATOM 1371 C CA . PRO A 1 184 ? 24.502 -5.876 -18.946 1.00 61.53 184 PRO A CA 1
ATOM 1372 C C . PRO A 1 184 ? 24.335 -6.250 -20.425 1.00 61.53 184 PRO A C 1
ATOM 1374 O O . PRO A 1 184 ? 24.954 -5.590 -21.257 1.00 61.53 184 PRO A O 1
ATOM 1377 N N . ALA A 1 185 ? 23.521 -7.258 -20.770 1.00 60.72 185 ALA A N 1
ATOM 1378 C CA . ALA A 1 185 ? 23.247 -7.608 -22.167 1.00 60.72 185 ALA A CA 1
ATOM 1379 C C . ALA A 1 185 ? 22.030 -6.863 -22.760 1.00 60.72 185 ALA A C 1
ATOM 1381 O O . ALA A 1 185 ? 21.725 -7.031 -23.941 1.00 60.72 185 ALA A O 1
ATOM 1382 N N . GLY A 1 186 ? 21.405 -5.963 -21.990 1.00 65.75 186 GLY A N 1
ATOM 1383 C CA . GLY A 1 186 ? 20.257 -5.155 -22.402 1.00 65.75 186 GLY A CA 1
ATOM 1384 C C . GLY A 1 186 ? 18.920 -5.748 -21.956 1.00 65.75 186 GLY A C 1
ATOM 1385 O O . GLY A 1 186 ? 18.809 -6.924 -21.666 1.00 65.75 186 GLY A O 1
ATOM 1386 N N . LEU A 1 187 ? 17.875 -4.930 -21.861 1.00 72.62 187 LEU A N 1
ATOM 1387 C CA . LEU A 1 187 ? 16.565 -5.379 -21.381 1.00 72.62 187 LEU A CA 1
ATOM 1388 C C . LEU A 1 187 ? 15.712 -5.935 -22.533 1.00 72.62 187 LEU A C 1
ATOM 1390 O O . LEU A 1 187 ? 15.516 -5.234 -23.529 1.00 72.62 187 LEU A O 1
ATOM 1394 N N . ASP A 1 188 ? 15.104 -7.112 -22.355 1.00 78.25 188 ASP A N 1
ATOM 1395 C CA . ASP A 1 188 ? 13.945 -7.493 -23.166 1.00 78.25 188 ASP A CA 1
ATOM 1396 C C . ASP A 1 188 ? 12.687 -6.798 -22.617 1.00 78.25 188 ASP A C 1
ATOM 1398 O O . ASP A 1 188 ? 12.174 -7.107 -21.532 1.00 78.25 188 ASP A O 1
ATOM 1402 N N . PHE A 1 189 ? 12.223 -5.786 -23.354 1.00 76.44 189 PHE A N 1
ATOM 1403 C CA . PHE A 1 189 ? 11.211 -4.844 -22.885 1.00 76.44 189 PHE A CA 1
ATOM 1404 C C . PHE A 1 189 ? 9.831 -5.479 -22.711 1.00 76.44 189 PHE A C 1
ATOM 1406 O O . PHE A 1 189 ? 9.151 -5.188 -21.730 1.00 76.44 189 PHE A O 1
ATOM 1413 N N . ALA A 1 190 ? 9.407 -6.356 -23.622 1.00 80.12 190 ALA A N 1
ATOM 1414 C CA . ALA A 1 190 ? 8.068 -6.944 -23.584 1.00 80.12 190 ALA A CA 1
ATOM 1415 C C . ALA A 1 190 ? 7.816 -7.833 -22.343 1.00 80.12 190 ALA A C 1
ATOM 1417 O O . ALA A 1 190 ? 6.841 -7.578 -21.627 1.00 80.12 190 ALA A O 1
ATOM 1418 N N . PRO A 1 191 ? 8.663 -8.836 -22.027 1.00 82.38 191 PRO A N 1
ATOM 1419 C CA . PRO A 1 191 ? 8.477 -9.658 -20.834 1.00 82.38 191 PRO A CA 1
ATOM 1420 C C . PRO A 1 191 ? 8.707 -8.861 -19.546 1.00 82.38 191 PRO A C 1
ATOM 1422 O O . PRO A 1 191 ? 7.960 -9.033 -18.584 1.00 82.38 191 PRO A O 1
ATOM 1425 N N . SER A 1 192 ? 9.673 -7.940 -19.529 1.00 80.69 192 SER A N 1
ATOM 1426 C CA . SER A 1 192 ? 9.943 -7.105 -18.352 1.00 80.69 192 SER A CA 1
ATOM 1427 C C . SER A 1 192 ? 8.782 -6.153 -18.044 1.00 80.69 192 SER A C 1
ATOM 1429 O O . SER A 1 192 ? 8.386 -6.015 -16.888 1.00 80.69 192 SER A O 1
ATOM 1431 N N . LEU A 1 193 ? 8.156 -5.569 -19.072 1.00 83.62 193 LEU A N 1
ATOM 1432 C CA . LEU A 1 193 ? 6.939 -4.770 -18.923 1.00 83.62 193 LEU A CA 1
ATOM 1433 C C . LEU A 1 193 ? 5.798 -5.600 -18.336 1.00 83.62 193 LEU A C 1
ATOM 1435 O O . LEU A 1 193 ? 5.113 -5.131 -17.428 1.00 83.62 193 LEU A O 1
ATOM 1439 N N . ALA A 1 194 ? 5.589 -6.823 -18.833 1.00 85.56 194 ALA A N 1
ATOM 1440 C CA . ALA A 1 194 ? 4.527 -7.694 -18.337 1.00 85.56 194 ALA A CA 1
ATOM 1441 C C . ALA A 1 194 ? 4.726 -8.036 -16.851 1.00 85.56 194 ALA A C 1
ATOM 1443 O O . ALA A 1 194 ? 3.773 -7.956 -16.074 1.00 85.56 194 ALA A O 1
ATOM 1444 N N . LEU A 1 195 ? 5.963 -8.347 -16.445 1.00 86.38 195 LEU A N 1
ATOM 1445 C CA . LEU A 1 195 ? 6.317 -8.613 -15.049 1.00 86.38 195 LEU A CA 1
ATOM 1446 C C . LEU A 1 195 ? 6.058 -7.394 -14.158 1.00 86.38 195 LEU A C 1
ATOM 1448 O O . LEU A 1 195 ? 5.414 -7.526 -13.117 1.00 86.38 195 LEU A O 1
ATOM 1452 N N . TRP A 1 196 ? 6.485 -6.202 -14.576 1.00 87.12 196 TRP A N 1
ATOM 1453 C CA . TRP A 1 196 ? 6.304 -4.990 -13.776 1.00 87.12 196 TRP A CA 1
ATOM 1454 C C . TRP A 1 196 ? 4.846 -4.548 -13.690 1.00 87.12 196 TRP A C 1
ATOM 1456 O O . TRP A 1 196 ? 4.384 -4.183 -12.611 1.00 87.12 196 TRP A O 1
ATOM 1466 N N . ALA A 1 197 ? 4.094 -4.617 -14.791 1.00 87.62 197 ALA A N 1
ATOM 1467 C CA . ALA A 1 197 ? 2.672 -4.288 -14.799 1.00 87.62 197 ALA A CA 1
ATOM 1468 C C . ALA A 1 197 ? 1.866 -5.267 -13.929 1.00 87.62 197 ALA A C 1
ATOM 1470 O O . ALA A 1 197 ? 1.034 -4.837 -13.126 1.00 87.62 197 ALA A O 1
ATOM 1471 N N . ALA A 1 198 ? 2.144 -6.572 -14.036 1.00 89.31 198 ALA A N 1
ATOM 1472 C CA . ALA A 1 198 ? 1.518 -7.588 -13.194 1.00 89.31 198 ALA A CA 1
ATOM 1473 C C . ALA A 1 198 ? 1.896 -7.404 -11.719 1.00 89.31 198 ALA A C 1
ATOM 1475 O O . ALA A 1 198 ? 1.025 -7.429 -10.850 1.00 89.31 198 ALA A O 1
ATOM 1476 N N . GLY A 1 199 ? 3.178 -7.164 -11.434 1.00 88.56 199 GLY A N 1
ATOM 1477 C CA . GLY A 1 199 ? 3.670 -6.932 -10.083 1.00 88.56 199 GLY A CA 1
ATOM 1478 C C . GLY A 1 199 ? 3.053 -5.690 -9.437 1.00 88.56 199 GLY A C 1
ATOM 1479 O O . GLY A 1 199 ? 2.572 -5.756 -8.305 1.00 88.56 199 GLY A O 1
ATOM 1480 N N . PHE A 1 200 ? 2.963 -4.587 -10.186 1.00 89.56 200 PHE A N 1
ATOM 1481 C CA . PHE A 1 200 ? 2.282 -3.366 -9.758 1.00 89.56 200 PHE A CA 1
ATOM 1482 C C . PHE A 1 200 ? 0.809 -3.627 -9.441 1.00 89.56 200 PHE A C 1
ATOM 1484 O O . PHE A 1 200 ? 0.346 -3.281 -8.353 1.00 89.56 200 PHE A O 1
ATOM 1491 N N . ALA A 1 201 ? 0.081 -4.271 -10.359 1.00 91.12 201 ALA A N 1
ATOM 1492 C CA . ALA A 1 201 ? -1.331 -4.584 -10.169 1.00 91.12 201 ALA A CA 1
ATOM 1493 C C . ALA A 1 201 ? -1.546 -5.418 -8.900 1.00 91.12 201 ALA A C 1
ATOM 1495 O O . ALA A 1 201 ? -2.375 -5.056 -8.070 1.00 91.12 201 ALA A O 1
ATOM 1496 N N . LEU A 1 202 ? -0.741 -6.466 -8.705 1.00 90.75 202 LEU A N 1
ATOM 1497 C CA . LEU A 1 202 ? -0.813 -7.344 -7.539 1.00 90.75 202 LEU A CA 1
ATOM 1498 C C . LEU A 1 202 ? -0.506 -6.622 -6.227 1.00 90.75 202 LEU A C 1
ATOM 1500 O O . LEU A 1 202 ? -1.207 -6.843 -5.239 1.00 90.75 202 LEU A O 1
ATOM 1504 N N . CYS A 1 203 ? 0.491 -5.733 -6.202 1.00 88.94 203 CYS A N 1
ATOM 1505 C CA . CYS A 1 203 ? 0.774 -4.921 -5.022 1.00 88.94 203 CYS A CA 1
ATOM 1506 C C . CYS A 1 203 ? -0.366 -3.937 -4.717 1.00 88.94 203 CYS A C 1
ATOM 1508 O O . CYS A 1 203 ? -0.770 -3.836 -3.559 1.00 88.94 203 CYS A O 1
ATOM 1510 N N . VAL A 1 204 ? -0.929 -3.251 -5.722 1.00 89.50 204 VAL A N 1
ATOM 1511 C CA . VAL A 1 204 ? -2.069 -2.336 -5.522 1.00 89.50 204 VAL A CA 1
ATOM 1512 C C . VAL A 1 204 ? -3.292 -3.098 -5.014 1.00 89.50 204 VAL A C 1
ATOM 1514 O O . VAL A 1 204 ? -3.861 -2.726 -3.986 1.00 89.50 204 VAL A O 1
ATOM 1517 N N . THR A 1 205 ? -3.682 -4.187 -5.685 1.00 89.69 205 THR A N 1
ATOM 1518 C CA . THR A 1 205 ? -4.841 -4.994 -5.277 1.00 89.69 205 THR A CA 1
ATOM 1519 C C . THR A 1 205 ? -4.617 -5.650 -3.923 1.00 89.69 205 THR A C 1
ATOM 1521 O O . THR A 1 205 ? -5.523 -5.668 -3.095 1.00 89.69 205 THR A O 1
ATOM 1524 N N . GLY A 1 206 ? -3.403 -6.142 -3.664 1.00 87.44 206 GLY A N 1
ATOM 1525 C CA . GLY A 1 206 ? -3.029 -6.762 -2.400 1.00 87.44 206 GLY A CA 1
ATOM 1526 C C . GLY A 1 206 ? -3.095 -5.774 -1.239 1.00 87.44 206 GLY A C 1
ATOM 1527 O O . GLY A 1 206 ? -3.660 -6.096 -0.201 1.00 87.44 206 GLY A O 1
ATOM 1528 N N . LEU A 1 207 ? -2.608 -4.541 -1.411 1.00 87.69 207 LEU A N 1
ATOM 1529 C CA . LEU A 1 207 ? -2.695 -3.505 -0.376 1.00 87.69 207 LEU A CA 1
ATOM 1530 C C . LEU A 1 207 ? -4.129 -3.018 -0.142 1.00 87.69 207 LEU A C 1
ATOM 1532 O O . LEU A 1 207 ? -4.513 -2.807 1.014 1.00 87.69 207 LEU A O 1
ATOM 1536 N N . ALA A 1 208 ? -4.921 -2.858 -1.206 1.00 86.81 208 ALA A N 1
ATOM 1537 C CA . ALA A 1 208 ? -6.332 -2.494 -1.095 1.00 86.81 208 ALA A CA 1
ATOM 1538 C C . ALA A 1 208 ? -7.113 -3.577 -0.338 1.00 86.81 208 ALA A C 1
ATOM 1540 O O . ALA A 1 208 ? -7.787 -3.286 0.651 1.00 86.81 208 ALA A O 1
ATOM 1541 N N . TRP A 1 209 ? -6.938 -4.842 -0.730 1.00 88.62 209 TRP A N 1
ATOM 1542 C CA . TRP A 1 209 ? -7.578 -5.971 -0.064 1.00 88.62 209 TRP A CA 1
ATOM 1543 C C . TRP A 1 209 ? -7.096 -6.126 1.380 1.00 88.62 209 TRP A C 1
ATOM 1545 O O . TRP A 1 209 ? -7.914 -6.274 2.281 1.00 88.62 209 TRP A O 1
ATOM 1555 N N . ARG A 1 210 ? -5.791 -5.993 1.645 1.00 88.88 210 ARG A N 1
ATOM 1556 C CA . ARG A 1 210 ? -5.232 -6.029 3.007 1.00 88.88 210 ARG A CA 1
ATOM 1557 C C . ARG A 1 210 ? -5.897 -4.995 3.911 1.00 88.88 210 ARG A C 1
ATOM 1559 O O . ARG A 1 210 ? -6.190 -5.302 5.060 1.00 88.88 210 ARG A O 1
ATOM 1566 N N . THR A 1 211 ? -6.127 -3.785 3.401 1.00 84.25 211 THR A N 1
ATOM 1567 C CA . THR A 1 211 ? -6.767 -2.707 4.168 1.00 84.25 211 THR A CA 1
ATOM 1568 C C . THR A 1 211 ? -8.198 -3.092 4.546 1.00 84.25 211 THR A C 1
ATOM 1570 O O . THR A 1 211 ? -8.530 -3.057 5.729 1.00 84.25 211 THR A O 1
ATOM 1573 N N . HIS A 1 212 ? -9.000 -3.573 3.591 1.00 84.81 212 HIS A N 1
ATOM 1574 C CA . HIS A 1 212 ? -10.354 -4.069 3.872 1.00 84.81 212 HIS A CA 1
ATOM 1575 C C . HIS A 1 212 ? -10.361 -5.258 4.842 1.00 84.81 212 HIS A C 1
ATOM 1577 O O . HIS A 1 212 ? -11.018 -5.197 5.877 1.00 84.81 212 HIS A O 1
ATOM 1583 N N . ALA A 1 213 ? -9.554 -6.287 4.576 1.00 86.12 213 ALA A N 1
ATOM 1584 C CA . ALA A 1 213 ? -9.470 -7.479 5.417 1.00 86.12 213 ALA A CA 1
ATOM 1585 C C . ALA A 1 213 ? -8.976 -7.165 6.839 1.00 86.12 213 ALA A C 1
ATOM 1587 O O . ALA A 1 213 ? -9.362 -7.837 7.789 1.00 86.12 213 ALA A O 1
ATOM 1588 N N . SER A 1 214 ? -8.131 -6.141 7.013 1.00 84.12 214 SER A N 1
ATOM 1589 C CA . SER A 1 214 ? -7.679 -5.712 8.342 1.00 84.12 214 SER A CA 1
ATOM 1590 C C . SER A 1 214 ? -8.781 -5.040 9.163 1.00 84.12 214 SER A C 1
ATOM 1592 O O . SER A 1 214 ? -8.825 -5.237 10.374 1.00 84.12 214 SER A O 1
ATOM 1594 N N . ILE A 1 215 ? -9.680 -4.295 8.511 1.00 83.88 215 ILE A N 1
ATOM 1595 C CA . ILE A 1 215 ? -10.847 -3.675 9.154 1.00 83.88 215 ILE A CA 1
ATOM 1596 C C . ILE A 1 215 ? -11.837 -4.766 9.564 1.00 83.88 215 ILE A C 1
ATOM 1598 O O . ILE A 1 215 ? -12.261 -4.785 10.715 1.00 83.88 215 ILE A O 1
ATOM 1602 N N . GLU A 1 216 ? -12.143 -5.701 8.659 1.00 86.19 216 GLU A N 1
ATOM 1603 C CA . GLU A 1 216 ? -13.021 -6.844 8.952 1.00 86.19 216 GLU A CA 1
ATOM 1604 C C . GLU A 1 216 ? -12.462 -7.705 10.091 1.00 86.19 216 GLU A C 1
ATOM 1606 O O . GLU A 1 216 ? -13.180 -8.022 11.030 1.00 86.19 216 GLU A O 1
ATOM 1611 N N . TYR A 1 217 ? -11.159 -8.004 10.077 1.00 86.56 217 TYR A N 1
ATOM 1612 C CA . TYR A 1 217 ? -10.515 -8.770 11.146 1.00 86.56 217 TYR A CA 1
ATOM 1613 C C . TYR A 1 217 ? -10.594 -8.070 12.516 1.00 86.56 217 TYR A C 1
ATOM 1615 O O . TYR A 1 217 ? -10.779 -8.724 13.542 1.00 86.56 217 TYR A O 1
ATOM 1623 N N . GLU A 1 218 ? -10.467 -6.739 12.561 1.00 84.75 218 GLU A N 1
ATOM 1624 C CA . GLU A 1 218 ? -10.650 -5.980 13.805 1.00 84.75 218 GLU A CA 1
ATOM 1625 C C . GLU A 1 218 ? -12.126 -5.925 14.237 1.00 84.75 218 GLU A C 1
ATOM 1627 O O . GLU A 1 218 ? -12.394 -5.988 15.438 1.00 84.75 218 GLU A O 1
ATOM 1632 N N . ASN A 1 219 ? -13.075 -5.864 13.296 1.00 88.12 219 ASN A N 1
ATOM 1633 C CA . ASN A 1 219 ? -14.510 -5.909 13.590 1.00 88.12 219 ASN A CA 1
ATOM 1634 C C . ASN A 1 219 ? -14.940 -7.274 14.143 1.00 88.12 219 ASN A C 1
ATOM 1636 O O . ASN A 1 219 ? -15.622 -7.304 15.168 1.00 88.12 219 ASN A O 1
ATOM 1640 N N . ASP A 1 220 ? -14.488 -8.378 13.537 1.00 87.25 220 ASP A N 1
ATOM 1641 C CA . ASP A 1 220 ? -14.718 -9.746 14.023 1.00 87.25 220 ASP A CA 1
ATOM 1642 C C . ASP A 1 220 ? -14.254 -9.878 15.482 1.00 87.25 220 ASP A C 1
ATOM 1644 O O . ASP A 1 220 ? -14.985 -10.357 16.345 1.00 87.25 220 ASP A O 1
ATOM 1648 N N . ARG A 1 221 ? -13.065 -9.350 15.802 1.00 86.31 221 ARG A N 1
ATOM 1649 C CA . ARG A 1 221 ? -12.529 -9.389 17.170 1.00 86.31 221 ARG A CA 1
ATOM 1650 C C . ARG A 1 221 ? -13.372 -8.584 18.163 1.00 86.31 221 ARG A C 1
ATOM 1652 O O . ARG A 1 221 ? -13.530 -8.984 19.321 1.00 86.31 221 ARG A O 1
ATOM 1659 N N . ILE A 1 222 ? -13.846 -7.403 17.764 1.00 87.06 222 ILE A N 1
ATOM 1660 C CA . ILE A 1 222 ? -14.704 -6.584 18.631 1.00 87.06 222 ILE A CA 1
ATOM 1661 C C . ILE A 1 222 ? -16.032 -7.313 18.867 1.00 87.06 222 ILE A C 1
ATOM 1663 O O . ILE A 1 222 ? -16.468 -7.374 20.016 1.00 87.06 222 ILE A O 1
ATOM 1667 N N . HIS A 1 223 ? -16.613 -7.927 17.831 1.00 88.25 223 HIS A N 1
ATOM 1668 C CA . HIS A 1 223 ? -17.790 -8.792 17.955 1.00 88.25 223 HIS A CA 1
ATOM 1669 C C . HIS A 1 223 ? -17.553 -9.938 18.939 1.00 88.25 223 HIS A C 1
ATOM 1671 O O . HIS A 1 223 ? -18.330 -10.090 19.880 1.00 88.25 223 HIS A O 1
ATOM 1677 N N . ASP A 1 224 ? -16.453 -10.680 18.795 1.00 87.25 224 ASP A N 1
ATOM 1678 C CA . ASP A 1 224 ? -16.097 -11.769 19.711 1.00 87.25 224 ASP A CA 1
ATOM 1679 C C . ASP A 1 224 ? -16.037 -11.275 21.164 1.00 87.25 224 ASP A C 1
ATOM 1681 O O . ASP A 1 224 ? -16.599 -11.897 22.062 1.00 87.25 224 ASP A O 1
ATOM 1685 N N . THR A 1 225 ? -15.440 -10.099 21.394 1.00 86.69 225 THR A N 1
ATOM 1686 C CA . THR A 1 225 ? -15.351 -9.490 22.734 1.00 86.69 225 THR A CA 1
ATOM 1687 C C . THR A 1 225 ? -16.727 -9.101 23.290 1.00 86.69 225 THR A C 1
ATOM 1689 O O . THR A 1 225 ? -16.962 -9.204 24.493 1.00 86.69 225 THR A O 1
ATOM 1692 N N . ILE A 1 226 ? -17.648 -8.632 22.443 1.00 86.38 226 ILE A N 1
ATOM 1693 C CA . ILE A 1 226 ? -19.017 -8.282 22.849 1.00 86.38 226 ILE A CA 1
ATOM 1694 C C . ILE A 1 226 ? -19.822 -9.551 23.158 1.00 86.38 226 ILE A C 1
ATOM 1696 O O . ILE A 1 226 ? -20.573 -9.576 24.134 1.00 86.38 226 ILE A O 1
ATOM 1700 N N . HIS A 1 227 ? -19.639 -10.617 22.380 1.00 86.81 227 HIS A N 1
ATOM 1701 C CA . HIS A 1 227 ? -20.334 -11.893 22.556 1.00 86.81 227 HIS A CA 1
ATOM 1702 C C . HIS A 1 227 ? -19.842 -12.730 23.746 1.00 86.81 227 HIS A C 1
ATOM 1704 O O . HIS A 1 227 ? -20.516 -13.682 24.134 1.00 86.81 227 HIS A O 1
ATOM 1710 N N . GLU A 1 228 ? -18.733 -12.355 24.391 1.00 87.44 228 GLU A N 1
ATOM 1711 C CA . GLU A 1 228 ? -18.370 -12.880 25.716 1.00 87.44 228 GLU A CA 1
ATOM 1712 C C . GLU A 1 228 ? -19.360 -12.445 26.816 1.00 87.44 228 GLU A C 1
ATOM 1714 O O . GLU A 1 228 ? -19.430 -13.069 27.878 1.00 87.44 228 GLU A O 1
ATOM 1719 N N . LEU A 1 229 ? -20.121 -11.365 26.595 1.00 84.62 229 LEU A N 1
ATOM 1720 C CA . LEU A 1 229 ? -21.121 -10.876 27.541 1.00 84.62 229 LEU A CA 1
ATOM 1721 C C . LEU A 1 229 ? -22.397 -11.735 27.505 1.00 84.62 229 LEU A C 1
ATOM 1723 O O . LEU A 1 229 ? -22.730 -12.332 26.480 1.00 84.62 229 LEU A O 1
ATOM 1727 N N . PRO A 1 230 ? -23.197 -11.734 28.590 1.00 87.56 230 PRO A N 1
ATOM 1728 C CA . PRO A 1 230 ? -24.545 -12.287 28.555 1.00 87.56 230 PRO A CA 1
ATOM 1729 C C . PRO A 1 230 ? -25.353 -11.724 27.369 1.00 87.56 230 PRO A C 1
ATOM 1731 O O . PRO A 1 230 ? -25.290 -10.518 27.113 1.00 87.56 230 PRO A O 1
ATOM 1734 N N . PRO A 1 231 ? -26.172 -12.540 26.682 1.00 85.94 231 PRO A N 1
ATOM 1735 C CA . PRO A 1 231 ? -26.779 -12.177 25.396 1.00 85.94 231 PRO A CA 1
ATOM 1736 C C . PRO A 1 231 ? -27.649 -10.912 25.455 1.00 85.94 231 PRO A C 1
ATOM 1738 O O . PRO A 1 231 ? -27.666 -10.125 24.513 1.00 85.94 231 PRO A O 1
ATOM 1741 N N . ALA A 1 232 ? -28.322 -10.663 26.583 1.00 83.88 232 ALA A N 1
ATOM 1742 C CA . ALA A 1 232 ? -29.102 -9.442 26.788 1.00 83.88 232 ALA A CA 1
ATOM 1743 C C . ALA A 1 232 ? -28.231 -8.172 26.832 1.00 83.88 232 ALA A C 1
ATOM 1745 O O . ALA A 1 232 ? -28.653 -7.114 26.366 1.00 83.88 232 ALA A O 1
ATOM 1746 N N . LEU A 1 233 ? -27.017 -8.272 27.381 1.00 82.56 233 LEU A N 1
ATOM 1747 C CA . LEU A 1 233 ? -26.057 -7.172 27.405 1.00 82.56 233 LEU A CA 1
ATOM 1748 C C . LEU A 1 233 ? -25.407 -6.999 26.035 1.00 82.56 233 LEU A C 1
ATOM 1750 O O . LEU A 1 233 ? -25.355 -5.871 25.563 1.00 82.56 233 LEU A O 1
ATOM 1754 N N . ALA A 1 234 ? -25.006 -8.084 25.367 1.00 85.06 234 ALA A N 1
ATOM 1755 C CA . ALA A 1 234 ? -24.421 -8.027 24.025 1.00 85.06 234 ALA A CA 1
ATOM 1756 C C . ALA A 1 234 ? -25.339 -7.285 23.030 1.00 85.06 234 ALA A C 1
ATOM 1758 O O . ALA A 1 234 ? -24.925 -6.309 22.409 1.00 85.06 234 ALA A O 1
ATOM 1759 N N . GLN A 1 235 ? -26.631 -7.638 23.001 1.00 84.94 235 GLN A N 1
ATOM 1760 C CA . GLN A 1 235 ? -27.631 -6.960 22.162 1.00 84.94 235 GLN A CA 1
ATOM 1761 C C . GLN A 1 235 ? -27.808 -5.475 22.510 1.00 84.94 235 GLN A C 1
ATOM 1763 O O . GLN A 1 235 ? -28.087 -4.649 21.638 1.00 84.94 235 GLN A O 1
ATOM 1768 N N . LEU A 1 236 ? -27.688 -5.115 23.790 1.00 83.44 236 LEU A N 1
ATOM 1769 C CA . LEU A 1 236 ? -27.753 -3.720 24.215 1.00 83.44 236 LEU A CA 1
ATOM 1770 C C . LEU A 1 236 ? -26.513 -2.951 23.752 1.00 83.44 236 LEU A C 1
ATOM 1772 O O . LEU A 1 236 ? -26.650 -1.824 23.280 1.00 83.44 236 LEU A O 1
ATOM 1776 N N . VAL A 1 237 ? -25.328 -3.559 23.839 1.00 84.56 237 VAL A N 1
ATOM 1777 C CA . VAL A 1 237 ? -24.077 -2.965 23.354 1.00 84.56 237 VAL A CA 1
ATOM 1778 C C . VAL A 1 237 ? -24.141 -2.723 21.849 1.00 84.56 237 VAL A C 1
ATOM 1780 O O . VAL A 1 237 ? -23.908 -1.595 21.425 1.00 84.56 237 VAL A O 1
ATOM 1783 N N . GLU A 1 238 ? -24.543 -3.718 21.061 1.00 85.19 238 GLU A N 1
ATOM 1784 C CA . GLU A 1 238 ? -24.672 -3.605 19.598 1.00 85.19 238 GLU A CA 1
ATOM 1785 C C . GLU A 1 238 ? -25.665 -2.515 19.174 1.00 85.19 238 GLU A C 1
ATOM 1787 O O . GLU A 1 238 ? -25.426 -1.775 18.222 1.00 85.19 238 GLU A O 1
ATOM 1792 N N . ARG A 1 239 ? -26.772 -2.355 19.913 1.00 84.12 239 ARG A N 1
ATOM 1793 C CA . ARG A 1 239 ? -27.752 -1.287 19.647 1.00 84.12 239 ARG A CA 1
ATOM 1794 C C . ARG A 1 239 ? -27.240 0.104 20.003 1.00 84.12 239 ARG A C 1
ATOM 1796 O O . ARG A 1 239 ? -27.647 1.079 19.376 1.00 84.12 239 ARG A O 1
ATOM 1803 N N . VAL A 1 240 ? -26.429 0.220 21.051 1.00 84.44 240 VAL A N 1
ATOM 1804 C CA . VAL A 1 240 ? -25.920 1.511 21.542 1.00 84.44 240 VAL A CA 1
ATOM 1805 C C . VAL A 1 240 ? -24.668 1.949 20.775 1.00 84.44 240 VAL A C 1
ATOM 1807 O O . VAL A 1 240 ? -24.441 3.149 20.614 1.00 84.44 240 VAL A O 1
ATOM 1810 N N . LEU A 1 241 ? -23.870 0.996 20.294 1.00 86.19 241 LEU A N 1
ATOM 1811 C CA . LEU A 1 241 ? -22.601 1.214 19.606 1.00 86.19 241 LEU A CA 1
ATOM 1812 C C . LEU A 1 241 ? -22.624 0.522 18.233 1.00 86.19 241 LEU A C 1
ATOM 1814 O O . LEU A 1 241 ? -22.102 -0.587 18.109 1.00 86.19 241 LEU A O 1
ATOM 1818 N N . PRO A 1 242 ? -23.192 1.167 17.197 1.00 85.44 242 PRO A N 1
ATOM 1819 C CA . PRO A 1 242 ? -23.248 0.581 15.863 1.00 85.44 242 PRO A CA 1
ATOM 1820 C C . PRO A 1 242 ? -21.842 0.391 15.283 1.00 85.44 242 PRO A C 1
ATOM 1822 O O . PRO A 1 242 ? -20.974 1.254 15.445 1.00 85.44 242 PRO A O 1
ATOM 1825 N N . GLU A 1 243 ? -21.644 -0.714 14.560 1.00 84.81 243 GLU A N 1
ATOM 1826 C CA . GLU A 1 243 ? -20.356 -1.115 13.970 1.00 84.81 243 GLU A CA 1
ATOM 1827 C C . GLU A 1 243 ? -19.716 -0.014 13.114 1.00 84.81 243 GLU A C 1
ATOM 1829 O O . GLU A 1 243 ? -18.510 0.222 13.182 1.00 84.81 243 GLU A O 1
ATOM 1834 N N . SER A 1 244 ? -20.533 0.750 12.383 1.00 83.88 244 SER A N 1
ATOM 1835 C CA . SER A 1 244 ? -20.071 1.847 11.527 1.00 83.88 244 SER A CA 1
ATOM 1836 C C . SER A 1 244 ? -19.299 2.941 12.276 1.00 83.88 244 SER A C 1
ATOM 1838 O O . SER A 1 244 ? -18.543 3.681 11.656 1.00 83.88 244 SER A O 1
ATOM 1840 N N . GLN A 1 245 ? -19.481 3.064 13.595 1.00 83.81 245 GLN A N 1
ATOM 1841 C CA . GLN A 1 245 ? -18.823 4.079 14.423 1.00 83.81 245 GLN A CA 1
ATOM 1842 C C . GLN A 1 245 ? -17.566 3.553 15.128 1.00 83.81 245 GLN A C 1
ATOM 1844 O O . GLN A 1 245 ? -16.849 4.329 15.756 1.00 83.81 245 GLN A O 1
ATOM 1849 N N . TRP A 1 246 ? -17.255 2.257 15.058 1.00 86.12 246 TRP A N 1
ATOM 1850 C CA . TRP A 1 246 ? -16.179 1.666 15.866 1.00 86.12 246 TRP A CA 1
ATOM 1851 C C . TRP A 1 246 ? -14.789 2.231 15.549 1.00 86.12 246 TRP A C 1
ATOM 1853 O O . TRP A 1 246 ? -13.965 2.404 16.453 1.00 86.12 246 TRP A O 1
ATOM 1863 N N . VAL A 1 247 ? -14.550 2.583 14.285 1.00 80.75 247 VAL A N 1
ATOM 1864 C CA . VAL A 1 247 ? -13.309 3.224 13.824 1.00 80.75 247 VAL A CA 1
ATOM 1865 C C . VAL A 1 247 ? -13.173 4.653 14.368 1.00 80.75 247 VAL A C 1
ATOM 1867 O O . VAL A 1 247 ? -12.083 5.061 14.779 1.00 80.75 247 VAL A O 1
ATOM 1870 N N . GLU A 1 248 ? -14.270 5.413 14.392 1.00 82.06 248 GLU A N 1
ATOM 1871 C CA . GLU A 1 248 ? -14.313 6.797 14.893 1.00 82.06 248 GLU A CA 1
ATOM 1872 C C . GLU A 1 248 ? -14.195 6.848 16.419 1.00 82.06 248 GLU A C 1
ATOM 1874 O O . GLU A 1 248 ? -13.525 7.713 16.978 1.00 82.06 248 GLU A O 1
ATOM 1879 N N . LEU A 1 249 ? -14.789 5.866 17.097 1.00 82.94 249 LEU A N 1
ATOM 1880 C CA . LEU A 1 249 ? -14.736 5.712 18.550 1.00 82.94 249 LEU A CA 1
ATOM 1881 C C . LEU A 1 249 ? -13.375 5.200 19.054 1.00 82.94 249 LEU A C 1
ATOM 1883 O O . LEU A 1 249 ? -13.155 5.133 20.268 1.00 82.94 249 LEU A O 1
ATOM 1887 N N . GLY A 1 250 ? -12.466 4.855 18.135 1.00 81.56 250 GLY A N 1
ATOM 1888 C CA . GLY A 1 250 ? -11.114 4.396 18.445 1.00 81.56 250 GLY A CA 1
ATOM 1889 C C . GLY A 1 250 ? -11.077 3.010 19.087 1.00 81.56 250 GLY A C 1
ATOM 1890 O O . GLY A 1 250 ? -10.200 2.751 19.905 1.00 81.56 250 GLY A O 1
ATOM 1891 N N . LEU A 1 251 ? -12.038 2.136 18.765 1.00 83.56 251 LEU A N 1
ATOM 1892 C CA . LEU A 1 251 ? -12.064 0.750 19.257 1.00 83.56 251 LEU A CA 1
ATOM 1893 C C . LEU A 1 251 ? -11.054 -0.139 18.518 1.00 83.56 251 LEU A C 1
ATOM 1895 O O . LEU A 1 251 ? -10.506 -1.087 19.086 1.00 83.56 251 LEU A O 1
ATOM 1899 N N . HIS A 1 252 ? -10.788 0.198 17.258 1.00 83.50 252 HIS A N 1
ATOM 1900 C CA . HIS A 1 252 ? -9.767 -0.437 16.433 1.00 83.50 252 HIS A CA 1
ATOM 1901 C C . HIS A 1 252 ? -8.393 -0.200 17.035 1.00 83.50 252 HIS A C 1
ATOM 1903 O O . HIS A 1 252 ? -8.087 0.898 17.500 1.00 83.50 252 HIS A O 1
ATOM 1909 N N . GLY A 1 253 ? -7.546 -1.225 17.040 1.00 75.62 253 GLY A N 1
ATOM 1910 C CA . GLY A 1 253 ? -6.202 -1.008 17.544 1.00 75.62 253 GLY A CA 1
ATOM 1911 C C . GLY A 1 253 ? -6.142 -0.765 19.067 1.00 75.62 253 GLY A C 1
ATOM 1912 O O . GLY A 1 253 ? -5.153 -0.190 19.521 1.00 75.62 253 GLY A O 1
ATOM 1913 N N . LEU A 1 254 ? -7.067 -1.306 19.878 1.00 81.75 254 LEU A N 1
ATOM 1914 C CA . LEU A 1 254 ? -6.911 -1.438 21.342 1.00 81.75 254 LEU A CA 1
ATOM 1915 C C . LEU A 1 254 ? -6.646 -2.878 21.823 1.00 81.75 254 LEU A C 1
ATOM 1917 O O . LEU A 1 254 ? -7.236 -3.837 21.331 1.00 81.75 254 LEU A O 1
ATOM 1921 N N . SER A 1 255 ? -5.750 -3.049 22.806 1.00 81.75 255 SER A N 1
ATOM 1922 C CA . SER A 1 255 ? -5.531 -4.367 23.433 1.00 81.75 255 SER A CA 1
ATOM 1923 C C . SER A 1 255 ? -6.786 -4.825 24.171 1.00 81.75 255 SER A C 1
ATOM 1925 O O . SER A 1 255 ? -7.504 -3.973 24.679 1.00 81.75 255 SER A O 1
ATOM 1927 N N . GLU A 1 256 ? -7.037 -6.132 24.298 1.00 82.31 256 GLU A N 1
ATOM 1928 C CA . GLU A 1 256 ? -8.297 -6.673 24.852 1.00 82.31 256 GLU A CA 1
ATOM 1929 C C . GLU A 1 256 ? -8.732 -5.999 26.163 1.00 82.31 256 GLU A C 1
ATOM 1931 O O . GLU A 1 256 ? -9.860 -5.532 26.299 1.00 82.31 256 GLU A O 1
ATOM 1936 N N . ARG A 1 257 ? -7.808 -5.836 27.119 1.00 83.75 257 ARG A N 1
ATOM 1937 C CA . ARG A 1 257 ? -8.099 -5.149 28.388 1.00 83.75 257 ARG A CA 1
ATOM 1938 C C . ARG A 1 257 ? -8.494 -3.680 28.195 1.00 83.75 257 ARG A C 1
ATOM 1940 O O . ARG A 1 257 ? -9.382 -3.189 28.888 1.00 83.75 257 ARG A O 1
ATOM 1947 N N . ARG A 1 258 ? -7.816 -2.963 27.293 1.00 84.12 258 ARG A N 1
ATOM 1948 C CA . ARG A 1 258 ? -8.125 -1.557 26.983 1.00 84.12 258 ARG A CA 1
ATOM 1949 C C . ARG A 1 258 ? -9.419 -1.440 26.185 1.00 84.12 258 ARG A C 1
ATOM 1951 O O . ARG A 1 258 ? -10.174 -0.514 26.443 1.00 84.12 258 ARG A O 1
ATOM 1958 N N . LEU A 1 259 ? -9.680 -2.380 25.280 1.00 85.06 259 LEU A N 1
ATOM 1959 C CA . LEU A 1 259 ? -10.911 -2.476 24.506 1.00 85.06 259 LEU A CA 1
ATOM 1960 C C . LEU A 1 259 ? -12.110 -2.648 25.439 1.00 85.06 259 LEU A C 1
ATOM 1962 O O . LEU A 1 259 ? -13.029 -1.840 25.385 1.00 85.06 259 LEU A O 1
ATOM 1966 N N . ARG A 1 260 ? -12.060 -3.620 26.359 1.00 87.44 260 ARG A N 1
ATOM 1967 C CA . ARG A 1 260 ? -13.120 -3.846 27.354 1.00 87.44 260 ARG A CA 1
ATOM 1968 C C . ARG A 1 260 ? -13.374 -2.606 28.214 1.00 87.44 260 ARG A C 1
ATOM 1970 O O . ARG A 1 260 ? -14.514 -2.174 28.335 1.00 87.44 260 ARG A O 1
ATOM 1977 N N . LYS A 1 261 ? -12.311 -1.978 28.735 1.00 88.69 261 LYS A N 1
ATOM 1978 C CA . LYS A 1 261 ? -12.430 -0.733 29.513 1.00 88.69 261 LYS A CA 1
ATOM 1979 C C . LYS A 1 261 ? -13.041 0.404 28.686 1.00 88.69 261 LYS A C 1
ATOM 1981 O O . LYS A 1 261 ? -13.880 1.149 29.179 1.00 88.69 261 LYS A O 1
ATOM 1986 N N . ARG A 1 262 ? -12.634 0.542 27.423 1.00 86.44 262 ARG A N 1
ATOM 1987 C CA . ARG A 1 262 ? -13.142 1.594 26.541 1.00 86.44 262 ARG A CA 1
ATOM 1988 C C . ARG A 1 262 ? -14.605 1.370 26.169 1.00 86.44 262 ARG A C 1
ATOM 1990 O O . ARG A 1 262 ? -15.365 2.331 26.151 1.00 86.44 262 ARG A O 1
ATOM 1997 N N . LEU A 1 263 ? -15.000 0.125 25.911 1.00 86.81 263 LEU A N 1
ATOM 1998 C CA . LEU A 1 263 ? -16.396 -0.251 25.696 1.00 86.81 263 LEU A CA 1
ATOM 1999 C C . LEU A 1 263 ? -17.243 0.094 26.923 1.00 86.81 263 LEU A C 1
ATOM 2001 O O . LEU A 1 263 ? -18.292 0.709 26.771 1.00 86.81 263 LEU A O 1
ATOM 2005 N N . GLU A 1 264 ? -16.766 -0.209 28.131 1.00 87.81 264 GLU A N 1
ATOM 2006 C CA . GLU A 1 264 ? -17.443 0.164 29.378 1.00 87.81 264 GLU A CA 1
ATOM 2007 C C . GLU A 1 264 ? -17.617 1.688 29.508 1.00 87.81 264 GLU A C 1
ATOM 2009 O O . GLU A 1 264 ? -18.735 2.165 29.704 1.00 87.81 264 GLU A O 1
ATOM 2014 N N . GLU A 1 265 ? -16.549 2.471 29.316 1.00 89.19 265 GLU A N 1
ATOM 2015 C CA . GLU A 1 265 ? -16.600 3.943 29.340 1.00 89.19 265 GLU A CA 1
ATOM 2016 C C . GLU A 1 265 ? -17.599 4.512 28.313 1.00 89.19 265 GLU A C 1
ATOM 2018 O O . GLU A 1 265 ? -18.378 5.427 28.610 1.00 89.19 265 GLU A O 1
ATOM 2023 N N . LEU A 1 266 ? -17.604 3.965 27.094 1.00 87.88 266 LEU A N 1
ATOM 2024 C CA . LEU A 1 266 ? -18.507 4.388 26.024 1.00 87.88 266 LEU A CA 1
ATOM 2025 C C . LEU A 1 266 ? -19.961 4.003 26.312 1.00 87.88 266 LEU A C 1
ATOM 2027 O O . LEU A 1 266 ? -20.864 4.795 26.055 1.00 87.88 266 LEU A O 1
ATOM 2031 N N . LEU A 1 267 ? -20.205 2.829 26.889 1.00 86.88 267 LEU A N 1
ATOM 2032 C CA . LEU A 1 267 ? -21.549 2.405 27.275 1.00 86.88 267 LEU A CA 1
ATOM 2033 C C . LEU A 1 267 ? -22.098 3.267 28.406 1.00 86.88 267 LEU A C 1
ATOM 2035 O O . LEU A 1 267 ? -23.220 3.762 28.304 1.00 86.88 267 LEU A O 1
ATOM 2039 N N . VAL A 1 268 ? -21.306 3.503 29.454 1.00 88.00 268 VAL A N 1
ATOM 2040 C CA . VAL A 1 268 ? -21.708 4.350 30.586 1.00 88.00 268 VAL A CA 1
ATOM 2041 C C . VAL A 1 268 ? -22.016 5.769 30.113 1.00 88.00 268 VAL A C 1
ATOM 2043 O O . VAL A 1 268 ? -23.073 6.304 30.450 1.00 88.00 268 VAL A O 1
ATOM 2046 N N . SER A 1 269 ? -21.150 6.361 29.287 1.00 86.62 269 SER A N 1
ATOM 2047 C CA . SER A 1 269 ? -21.364 7.714 28.756 1.00 86.62 269 SER A CA 1
ATOM 2048 C C . SER A 1 269 ? -22.590 7.808 27.840 1.00 86.62 269 SER A C 1
ATOM 2050 O O . SER A 1 269 ? -23.386 8.735 27.984 1.00 86.62 269 SER A O 1
ATOM 2052 N N . ARG A 1 270 ? -22.814 6.833 26.948 1.00 84.38 270 ARG A N 1
ATOM 2053 C CA . ARG A 1 270 ? -23.999 6.803 26.070 1.00 84.38 270 ARG A CA 1
ATOM 2054 C C . ARG A 1 270 ? -25.299 6.592 26.847 1.00 84.38 270 ARG A C 1
ATOM 2056 O O . ARG A 1 270 ? -26.297 7.241 26.541 1.00 84.38 270 ARG A O 1
ATOM 2063 N N . ILE A 1 271 ? -25.300 5.722 27.858 1.00 84.75 271 ILE A N 1
ATOM 2064 C CA . ILE A 1 271 ? -26.468 5.496 28.722 1.00 84.75 271 ILE A CA 1
ATOM 2065 C C . ILE A 1 271 ? -26.765 6.747 29.558 1.00 84.75 271 ILE A C 1
ATOM 2067 O O . ILE A 1 271 ? -27.930 7.120 29.691 1.00 84.75 271 ILE A O 1
ATOM 2071 N N . ALA A 1 272 ? -25.739 7.416 30.092 1.00 84.75 272 ALA A N 1
ATOM 2072 C CA . ALA A 1 272 ? -25.898 8.670 30.825 1.00 84.75 272 ALA A CA 1
ATOM 2073 C C . ALA A 1 272 ? -26.495 9.770 29.935 1.00 84.75 272 ALA A C 1
ATOM 2075 O O . ALA A 1 272 ? -27.522 10.339 30.297 1.00 84.75 272 ALA A O 1
ATOM 2076 N N . ALA A 1 273 ? -25.943 9.978 28.735 1.00 81.94 273 ALA A N 1
ATOM 2077 C CA . ALA A 1 273 ? -26.453 10.957 27.775 1.00 81.94 273 ALA A CA 1
ATOM 2078 C C . ALA A 1 273 ? -27.906 10.672 27.359 1.00 81.94 273 ALA A C 1
ATOM 2080 O O . ALA A 1 273 ? -28.722 11.585 27.251 1.00 81.94 273 ALA A O 1
ATOM 2081 N N . ARG A 1 274 ? -28.267 9.394 27.173 1.00 82.12 274 ARG A N 1
ATOM 2082 C CA . ARG A 1 274 ? -29.645 9.001 26.852 1.00 82.12 274 ARG A CA 1
ATOM 2083 C C . ARG A 1 274 ? -30.605 9.263 28.013 1.00 82.12 274 ARG A C 1
ATOM 2085 O O . ARG A 1 274 ? -31.698 9.766 27.782 1.00 82.12 274 ARG A O 1
ATOM 2092 N N . ARG A 1 275 ? -30.190 8.987 29.253 1.00 83.25 275 ARG A N 1
ATOM 2093 C CA . ARG A 1 275 ? -30.979 9.309 30.455 1.00 83.25 275 ARG A CA 1
ATOM 2094 C C . ARG A 1 275 ? -31.133 10.814 30.660 1.00 83.25 275 ARG A C 1
ATOM 2096 O O . ARG A 1 275 ? -32.186 11.251 31.106 1.00 83.25 275 ARG A O 1
ATOM 2103 N N . GLU A 1 276 ? -30.109 11.608 30.357 1.00 79.44 276 GLU A N 1
ATOM 2104 C CA . GLU A 1 276 ? -30.192 13.073 30.388 1.00 79.44 276 GLU A CA 1
ATOM 2105 C C . GLU A 1 276 ? -31.164 13.604 29.333 1.00 79.44 276 GLU A C 1
ATOM 2107 O O . GLU A 1 276 ? -32.008 14.438 29.656 1.00 79.44 276 GLU A O 1
ATOM 2112 N N . LEU A 1 277 ? -31.116 13.064 28.111 1.00 76.12 277 LEU A N 1
ATOM 2113 C CA . LEU A 1 277 ? -32.073 13.387 27.052 1.00 76.12 277 LEU A CA 1
ATOM 2114 C C . LEU A 1 277 ? -33.506 13.013 27.457 1.00 76.12 277 LEU A C 1
ATOM 2116 O O . LEU A 1 277 ? -34.413 13.825 27.320 1.00 76.12 277 LEU A O 1
ATOM 2120 N N . GLU A 1 278 ? -33.717 11.809 27.994 1.00 80.44 278 GLU A N 1
ATOM 2121 C CA . GLU A 1 27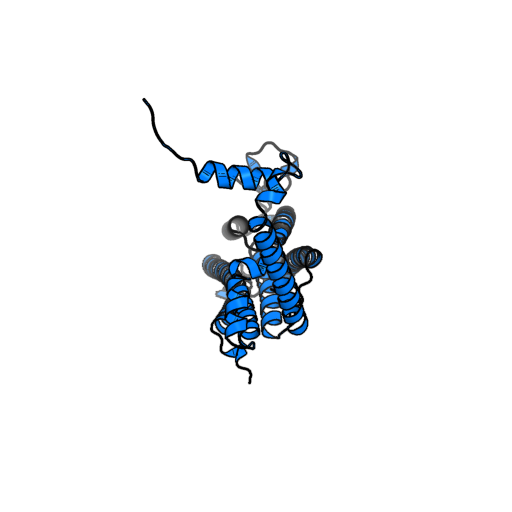8 ? -35.030 11.360 28.474 1.00 80.44 278 GLU A CA 1
ATOM 2122 C C . GLU A 1 278 ? -35.549 12.245 29.617 1.00 80.44 278 GLU A C 1
ATOM 2124 O O . GLU A 1 278 ? -36.717 12.622 29.605 1.00 80.44 278 GLU A O 1
ATOM 2129 N N . ARG A 1 279 ? -34.691 12.658 30.562 1.00 76.56 279 ARG A N 1
ATOM 2130 C CA . ARG A 1 279 ? -35.060 13.616 31.622 1.00 76.56 279 ARG A CA 1
ATOM 2131 C C . ARG A 1 279 ? -35.413 14.997 31.072 1.00 76.56 279 ARG A C 1
ATOM 2133 O O . ARG A 1 279 ? -36.365 15.606 31.556 1.00 76.56 279 ARG A O 1
ATOM 2140 N N . ALA A 1 280 ? -34.671 15.484 30.078 1.00 70.25 280 ALA A N 1
ATOM 2141 C CA . ALA A 1 280 ? -34.961 16.750 29.407 1.00 70.25 280 ALA A CA 1
ATOM 2142 C C . ALA A 1 280 ? -36.303 16.687 28.658 1.00 70.25 280 ALA A C 1
ATOM 2144 O O . ALA A 1 280 ? -37.107 17.608 28.762 1.00 70.25 280 ALA A O 1
ATOM 2145 N N . LEU A 1 281 ? -36.586 15.570 27.982 1.00 70.31 281 LEU A N 1
ATOM 2146 C CA . LEU A 1 281 ? -37.850 15.332 27.278 1.00 70.31 281 LEU A CA 1
ATOM 2147 C C . LEU A 1 281 ? -39.043 15.133 28.225 1.00 70.31 281 LEU A C 1
ATOM 2149 O O . LEU A 1 281 ? -40.157 15.493 27.867 1.00 70.31 281 LEU A O 1
ATOM 2153 N N . GLN A 1 282 ? -38.824 14.581 29.423 1.00 71.75 282 GLN A N 1
ATOM 2154 C CA . GLN A 1 282 ? -39.844 14.431 30.473 1.00 71.75 282 GLN A CA 1
ATOM 2155 C C . GLN A 1 282 ? -40.087 15.716 31.278 1.00 71.75 282 GLN A C 1
ATOM 2157 O O . GLN A 1 282 ? -41.066 15.789 32.016 1.00 71.75 282 GLN A O 1
ATOM 2162 N N . SER A 1 283 ? -39.235 16.734 31.115 1.00 60.34 283 SER A N 1
ATOM 2163 C CA . SER A 1 283 ? -39.368 18.046 31.764 1.00 60.34 283 SER A CA 1
ATOM 2164 C C . SER A 1 283 ? -39.661 19.182 30.761 1.00 60.34 283 SER A C 1
ATOM 2166 O O . SER A 1 283 ? -38.987 20.216 30.813 1.00 60.34 283 SER A O 1
ATOM 2168 N N . PRO A 1 284 ? -40.641 19.047 29.840 1.00 53.12 284 PRO A N 1
ATOM 2169 C CA . PRO A 1 284 ? -40.937 20.093 28.859 1.00 53.12 284 PRO A CA 1
ATOM 2170 C C . PRO A 1 284 ? -41.418 21.390 29.533 1.00 53.12 284 PRO A C 1
ATOM 2172 O O . PRO A 1 284 ? -41.085 22.481 29.071 1.00 53.12 284 PRO A O 1
ATOM 2175 N N . ASP A 1 285 ? -42.089 21.284 30.684 1.00 52.25 285 ASP A N 1
ATOM 2176 C CA . ASP A 1 285 ? -42.617 22.430 31.438 1.00 52.25 285 ASP A CA 1
ATOM 2177 C C . ASP A 1 285 ? -41.523 23.280 32.121 1.00 52.25 285 ASP A C 1
ATOM 2179 O O . ASP A 1 285 ? -41.728 24.459 32.412 1.00 52.25 285 ASP A O 1
ATOM 2183 N N . LEU A 1 286 ? -40.321 22.726 32.337 1.00 49.50 286 LEU A N 1
ATOM 2184 C CA . LEU A 1 286 ? -39.178 23.446 32.930 1.00 49.50 286 LEU A CA 1
ATOM 2185 C C . LEU A 1 286 ? -38.236 24.060 31.877 1.00 49.50 286 LEU A C 1
ATOM 2187 O O . LEU A 1 286 ? -37.494 24.998 32.184 1.00 49.50 286 LEU A O 1
ATOM 2191 N N . LEU A 1 287 ? -38.285 23.580 30.631 1.00 47.03 287 LEU A N 1
ATOM 2192 C CA . LEU A 1 287 ? -37.499 24.109 29.508 1.00 47.03 287 LEU A CA 1
ATOM 2193 C C . LEU A 1 287 ? -38.099 25.394 28.916 1.00 47.03 287 LEU A C 1
ATOM 2195 O O . LEU A 1 287 ? -37.355 26.246 28.432 1.00 47.03 287 LEU A O 1
ATOM 2199 N N . ALA A 1 288 ? -39.418 25.581 29.018 1.00 47.88 288 ALA A N 1
ATOM 2200 C CA . ALA A 1 288 ? -40.085 26.817 28.605 1.00 47.88 288 ALA A CA 1
ATOM 2201 C C . ALA A 1 288 ? -39.804 28.007 29.548 1.00 47.88 288 ALA A C 1
ATOM 2203 O O . ALA A 1 288 ? -39.874 29.158 29.122 1.00 47.88 288 ALA A O 1
ATOM 2204 N N . SER A 1 289 ? -39.470 27.751 30.819 1.00 49.31 289 SER A N 1
ATOM 2205 C CA . SER A 1 289 ? -39.356 28.800 31.845 1.00 49.31 289 SER A CA 1
ATOM 2206 C C . SER A 1 289 ? -37.935 29.309 32.103 1.00 49.31 289 SER A C 1
ATOM 2208 O O . SER A 1 289 ? -37.790 30.386 32.678 1.00 49.31 289 SER A O 1
ATOM 2210 N N . THR A 1 290 ? -36.883 28.589 31.686 1.00 48.69 290 THR A N 1
ATOM 2211 C CA . THR A 1 290 ? -35.509 28.896 32.134 1.00 48.69 290 THR A CA 1
ATOM 2212 C C . THR A 1 290 ? -34.587 29.528 31.090 1.00 48.69 290 THR A C 1
ATOM 2214 O O . THR A 1 290 ? -33.717 30.300 31.492 1.00 48.69 290 THR A O 1
ATOM 2217 N N . ASN A 1 291 ? -34.749 29.297 29.777 1.00 48.84 291 ASN A N 1
ATOM 2218 C CA . ASN A 1 291 ? -34.019 30.085 28.767 1.00 48.84 291 ASN A CA 1
ATOM 2219 C C . ASN A 1 291 ? -34.604 29.957 27.336 1.00 48.84 291 ASN A C 1
ATOM 2221 O O . ASN A 1 291 ? -34.201 29.066 26.583 1.00 48.84 291 ASN A O 1
ATOM 2225 N N . PRO A 1 292 ? -35.522 30.846 26.909 1.00 51.16 292 PRO A N 1
ATOM 2226 C CA . PRO A 1 292 ? -36.215 30.741 25.616 1.00 51.16 292 PRO A CA 1
ATOM 2227 C C . PRO A 1 292 ? -35.330 30.985 24.374 1.00 51.16 292 PRO A C 1
ATOM 2229 O O . PRO A 1 292 ? -35.826 30.879 23.254 1.00 51.16 292 PRO A O 1
ATOM 2232 N N . GLY A 1 293 ? -34.043 31.319 24.545 1.00 50.69 293 GLY A N 1
ATOM 2233 C CA . GLY A 1 293 ? -33.105 31.630 23.454 1.00 50.69 293 GLY A CA 1
ATOM 2234 C C . GLY A 1 293 ? -31.914 30.673 23.293 1.00 50.69 293 GLY A C 1
ATOM 2235 O O . GLY A 1 293 ? -31.006 30.989 22.533 1.00 50.69 293 GLY A O 1
ATOM 2236 N N . GLY A 1 294 ? -31.863 29.552 24.024 1.00 60.50 294 GLY A N 1
ATOM 2237 C CA . GLY A 1 294 ? -30.772 28.568 23.923 1.00 60.50 294 GLY A CA 1
ATOM 2238 C C . GLY A 1 294 ? -31.127 27.325 23.096 1.00 60.50 294 GLY A C 1
ATOM 2239 O O . GLY A 1 294 ? -32.298 27.066 22.831 1.00 60.50 294 GLY A O 1
ATOM 2240 N N . PHE A 1 295 ? -30.119 26.499 22.783 1.00 53.31 295 PHE A N 1
ATOM 2241 C CA . PHE A 1 295 ? -30.254 25.202 22.086 1.00 53.31 295 PHE A CA 1
ATOM 2242 C C . PHE A 1 295 ? -31.413 24.311 22.601 1.00 53.31 295 PHE A C 1
ATOM 2244 O O . PHE A 1 295 ? -32.132 23.739 21.782 1.00 53.31 295 PHE A O 1
ATOM 2251 N N . PRO A 1 296 ? -31.700 24.231 23.921 1.00 55.72 296 PRO A N 1
ATOM 2252 C CA . PRO A 1 296 ? -32.859 23.481 24.418 1.00 55.72 296 PRO A CA 1
ATOM 2253 C C . PRO A 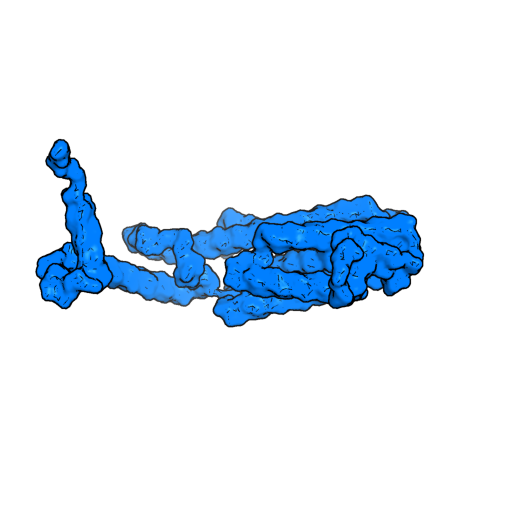1 296 ? -34.220 24.098 24.035 1.00 55.72 296 PRO A C 1
ATOM 2255 O O . PRO A 1 296 ? -35.182 23.370 23.800 1.00 55.72 296 PRO A O 1
ATOM 2258 N N . GLY A 1 297 ? -34.304 25.429 23.933 1.00 56.16 297 GLY A N 1
ATOM 2259 C CA . GLY A 1 297 ? -35.502 26.152 23.491 1.00 56.16 297 GLY A CA 1
ATOM 2260 C C . GLY A 1 297 ? -35.750 26.030 21.984 1.00 56.16 297 GLY A C 1
ATOM 2261 O O . GLY A 1 297 ? -36.901 25.956 21.555 1.00 56.16 297 GLY A O 1
ATOM 2262 N N . GLU A 1 298 ? -34.687 25.926 21.181 1.00 59.91 298 GLU A N 1
ATOM 2263 C CA . GLU A 1 298 ? -34.790 25.645 19.741 1.00 59.91 298 GLU A CA 1
ATOM 2264 C C . GLU A 1 298 ? -35.304 24.225 19.467 1.00 59.91 298 GLU A C 1
ATOM 2266 O O . GLU A 1 298 ? -36.155 24.043 18.597 1.00 59.91 298 GLU A O 1
ATOM 2271 N N . ILE A 1 299 ? -34.876 23.233 20.260 1.00 60.06 299 ILE A N 1
ATOM 2272 C CA . ILE A 1 299 ? -35.396 21.857 20.184 1.00 60.06 299 ILE A CA 1
ATOM 2273 C C . ILE A 1 299 ? -36.885 21.814 20.559 1.00 60.06 299 ILE A C 1
ATOM 2275 O O . ILE A 1 299 ? -37.671 21.168 19.866 1.00 60.06 299 ILE A O 1
ATOM 2279 N N . TYR A 1 300 ? -37.298 22.535 21.607 1.00 60.31 300 TYR A N 1
ATOM 2280 C CA . TYR A 1 300 ? -38.710 22.627 21.994 1.00 60.31 300 TYR A CA 1
ATOM 2281 C C . TYR A 1 300 ? -39.566 23.306 20.911 1.00 60.31 300 TYR A C 1
ATOM 2283 O O . TYR A 1 300 ? -40.646 22.812 20.581 1.00 60.31 300 TYR A O 1
ATOM 2291 N N . ARG A 1 301 ? -39.071 24.386 20.288 1.00 61.56 301 ARG A N 1
ATOM 2292 C CA . ARG A 1 301 ? -39.726 25.016 19.126 1.00 61.56 301 ARG A CA 1
ATOM 2293 C C . ARG A 1 301 ? -39.834 24.078 17.931 1.00 61.56 301 ARG A C 1
ATOM 2295 O O . ARG A 1 301 ? -40.874 24.059 17.292 1.00 61.56 301 ARG A O 1
ATOM 2302 N N . ALA A 1 302 ? -38.795 23.305 17.627 1.00 60.88 302 ALA A N 1
ATOM 2303 C CA . ALA A 1 302 ? -38.825 22.364 16.509 1.00 60.88 302 ALA A CA 1
ATOM 2304 C C . ALA A 1 302 ? -39.821 21.214 16.748 1.00 60.88 302 ALA A C 1
ATOM 2306 O O . ALA A 1 302 ? -40.532 20.813 15.830 1.00 60.88 302 ALA A O 1
ATOM 2307 N N . LEU A 1 303 ? -39.915 20.718 17.987 1.00 60.75 303 LEU A N 1
ATOM 2308 C CA . LEU A 1 303 ? -40.863 19.667 18.373 1.00 60.75 303 LEU A CA 1
ATOM 2309 C C . LEU A 1 303 ? -42.321 20.151 18.401 1.00 60.75 303 LEU A C 1
ATOM 2311 O O . LEU A 1 303 ? -43.214 19.388 18.051 1.00 60.75 303 LEU A O 1
ATOM 2315 N N . THR A 1 304 ? -42.568 21.407 18.782 1.00 61.00 304 THR A N 1
ATOM 2316 C CA . THR A 1 304 ? -43.921 22.000 18.800 1.00 61.00 304 THR A CA 1
ATOM 2317 C C . THR A 1 304 ? -44.361 22.493 17.420 1.00 61.00 304 THR A C 1
ATOM 2319 O O . THR A 1 304 ? -45.491 22.239 17.022 1.00 61.00 304 THR A O 1
ATOM 2322 N N . ALA A 1 305 ? -43.462 23.083 16.627 1.00 58.50 305 ALA A N 1
ATOM 2323 C CA . ALA A 1 305 ? -43.739 23.469 15.240 1.00 58.50 305 ALA A CA 1
ATOM 2324 C C . ALA A 1 305 ? -43.946 22.262 14.304 1.00 58.50 305 ALA A C 1
ATOM 2326 O O . ALA A 1 305 ? -44.580 22.396 13.265 1.00 58.50 305 ALA A O 1
ATOM 2327 N N . GLY A 1 306 ? -43.429 21.082 14.663 1.00 47.38 306 GLY A N 1
ATOM 2328 C CA . GLY A 1 306 ? -43.701 19.827 13.955 1.00 47.38 306 GLY A CA 1
ATOM 2329 C C . GLY A 1 306 ? -45.052 19.183 14.293 1.00 47.38 306 GLY A C 1
ATOM 2330 O O . GLY A 1 306 ? -45.479 18.288 13.567 1.00 47.38 306 GLY A O 1
ATOM 2331 N N . ALA A 1 307 ? -45.716 19.612 15.374 1.00 47.41 307 ALA A N 1
ATOM 2332 C CA . ALA A 1 307 ? -47.047 19.137 15.759 1.00 47.41 307 ALA A CA 1
ATOM 2333 C C . ALA A 1 307 ? -48.182 19.956 15.114 1.00 47.41 307 ALA A C 1
ATOM 2335 O O . ALA A 1 307 ? -49.286 19.438 14.968 1.00 47.41 307 ALA A O 1
ATOM 2336 N N . ASP A 1 308 ? -47.887 21.181 14.662 1.00 45.31 308 ASP A N 1
ATOM 2337 C CA . ASP A 1 308 ? -48.809 22.041 13.919 1.00 45.31 308 ASP A CA 1
ATOM 2338 C C . ASP A 1 308 ? -48.430 22.092 12.433 1.00 45.31 308 ASP A C 1
ATOM 2340 O O . ASP A 1 308 ? -47.670 22.946 11.975 1.00 45.31 308 ASP A O 1
ATOM 2344 N N . GLY A 1 309 ? -49.004 21.199 11.633 1.00 38.06 309 GLY A N 1
ATOM 2345 C CA . GLY A 1 309 ? -49.029 21.384 10.187 1.00 38.06 309 GLY A CA 1
ATOM 2346 C C . GLY A 1 309 ? -50.076 20.506 9.509 1.00 38.06 309 GLY A C 1
ATOM 2347 O O . GLY A 1 309 ? -50.224 19.348 9.891 1.00 38.06 309 GLY A O 1
ATOM 2348 N N . PRO A 1 310 ? -50.745 20.958 8.435 1.00 46.47 310 PRO A N 1
ATOM 2349 C CA . PRO A 1 310 ? -51.183 22.302 8.070 1.00 46.47 310 PRO A CA 1
ATOM 2350 C C . PRO A 1 310 ? -52.728 22.334 8.061 1.00 46.47 310 PRO A C 1
ATOM 2352 O O . PRO A 1 310 ? -53.348 21.815 7.132 1.00 46.47 310 PRO A O 1
ATOM 2355 N N . GLU A 1 311 ? -53.385 22.937 9.057 1.00 38.25 311 GLU A N 1
ATOM 2356 C CA . GLU A 1 311 ? -54.828 23.190 8.937 1.00 38.25 311 GLU A CA 1
ATOM 2357 C C . GLU A 1 311 ? -55.064 24.476 8.146 1.00 38.25 311 GLU A C 1
ATOM 2359 O O . GLU A 1 311 ? -54.572 25.555 8.472 1.00 38.25 311 GLU A O 1
ATOM 2364 N N . GLY A 1 312 ? -55.761 24.294 7.027 1.00 36.88 312 GLY A N 1
ATOM 2365 C CA . GLY A 1 312 ? -55.909 25.267 5.965 1.00 36.88 312 GLY A CA 1
ATOM 2366 C C . GLY A 1 312 ? -56.639 26.551 6.338 1.00 36.88 312 GLY A C 1
ATOM 2367 O O . GLY A 1 312 ? -57.339 26.645 7.345 1.00 36.88 312 GLY A O 1
ATOM 2368 N N . LYS A 1 313 ? -56.521 27.505 5.415 1.00 32.28 313 LYS A N 1
ATOM 2369 C CA . LYS A 1 313 ? -57.585 28.357 4.851 1.00 32.28 313 LYS A CA 1
ATOM 2370 C C . LYS A 1 313 ? -56.896 29.315 3.871 1.00 32.28 313 LYS A C 1
ATOM 2372 O O . LYS A 1 313 ? -55.908 29.943 4.232 1.00 32.28 313 LYS A O 1
ATOM 2377 N N . SER A 1 314 ? -57.134 29.129 2.572 1.00 38.78 314 SER A N 1
ATOM 2378 C CA . SER A 1 314 ? -58.203 29.778 1.788 1.00 38.78 314 SER A CA 1
ATOM 2379 C C . SER A 1 314 ? -57.922 31.257 1.567 1.00 38.78 314 SER A C 1
ATOM 2381 O O . SER A 1 314 ? -58.024 32.001 2.567 1.00 38.78 314 SER A O 1
#

Foldseek 3Di:
DDPLCVDPLLVLLVVLLVLLVLLLVLLQWFAFPVRDIDGQLCVLLVLLLVLLVLLVVLLCVVPPQDQDDPSSVSLVVSLSSLSSSLLSSLAAQDFPRNVVSSVVSSVLQSVCSVVVHSDDPVNLVVSVVSNVVNLVLLVVCQVVVLPQDKAADVPLLPDPDPVCVRVRTDGSNVDDCNSRSHDPNGGPSPSSSVSSVSSNVSSSVSSVSSSVSLLVSQLVVLLVLLVVDDPVSSVVLCVQDPSVCCVVLVLGSDDSVRNVVSSVVSSVVSVVVVVVVVVLVVPLVVLVPPDCPDPSVVVNVVVVVVVQDDDDDD